Protein AF-0000000065951480 (afdb_homodimer)

Structure (mmCIF, N/CA/C/O backbone):
data_AF-0000000065951480-model_v1
#
loop_
_entity.id
_entity.type
_entity.pdbx_description
1 polymer 'Alpha-amylase/trypsin inhibitor CM1'
#
loop_
_atom_site.group_PDB
_atom_site.id
_atom_site.type_symbol
_atom_site.label_atom_id
_atom_site.label_alt_id
_atom_site.label_comp_id
_atom_site.label_asym_id
_atom_site.label_entity_id
_atom_site.label_seq_id
_atom_site.pdbx_PDB_ins_code
_atom_site.Cartn_x
_atom_site.Cartn_y
_atom_site.Cartn_z
_atom_site.occupancy
_atom_site.B_iso_or_equiv
_atom_site.auth_seq_id
_atom_site.auth_comp_id
_atom_site.auth_asym_id
_atom_site.auth_atom_id
_atom_site.pdbx_PDB_model_num
ATOM 1 N N . MET A 1 1 ? 48.281 -50.156 -64.188 1 32.06 1 MET A N 1
ATOM 2 C CA . MET A 1 1 ? 48.594 -48.938 -63.5 1 32.06 1 MET A CA 1
ATOM 3 C C . MET A 1 1 ? 47.312 -48.281 -62.969 1 32.06 1 MET A C 1
ATOM 5 O O . MET A 1 1 ? 46.531 -47.75 -63.75 1 32.06 1 MET A O 1
ATOM 9 N N . ALA A 1 2 ? 46.719 -49 -61.938 1 42.72 2 ALA A N 1
ATOM 10 C CA . ALA A 1 2 ? 45.438 -48.844 -61.25 1 42.72 2 ALA A CA 1
ATOM 11 C C . ALA A 1 2 ? 45.281 -47.469 -60.594 1 42.72 2 ALA A C 1
ATOM 13 O O . ALA A 1 2 ? 46.094 -47.094 -59.75 1 42.72 2 ALA A O 1
ATOM 14 N N . SER A 1 3 ? 44.938 -46.469 -61.469 1 39.72 3 SER A N 1
ATOM 15 C CA . SER A 1 3 ? 44.719 -45.094 -61 1 39.72 3 SER A CA 1
ATOM 16 C C . SER A 1 3 ? 43.812 -45.062 -59.812 1 39.72 3 SER A C 1
ATOM 18 O O . SER A 1 3 ? 42.656 -45.531 -59.875 1 39.72 3 SER A O 1
ATOM 20 N N . LYS A 1 4 ? 44.438 -45.25 -58.656 1 44 4 LYS A N 1
ATOM 21 C CA . LYS A 1 4 ? 43.875 -45.094 -57.312 1 44 4 LYS A CA 1
ATOM 22 C C . LYS A 1 4 ? 43.188 -43.75 -57.156 1 44 4 LYS A C 1
ATOM 24 O O . LYS A 1 4 ? 43.844 -42.719 -57.188 1 44 4 LYS A O 1
ATOM 29 N N . SER A 1 5 ? 42.031 -43.594 -58 1 42.34 5 SER A N 1
ATOM 30 C CA . SER A 1 5 ? 41.281 -42.344 -57.812 1 42.34 5 SER A CA 1
ATOM 31 C C . SER A 1 5 ? 41.094 -42.031 -56.312 1 42.34 5 SER A C 1
ATOM 33 O O . SER A 1 5 ? 40.656 -42.875 -55.562 1 42.34 5 SER A O 1
ATOM 35 N N . SER A 1 6 ? 42.094 -41.312 -55.812 1 45 6 SER A N 1
ATOM 36 C CA . SER A 1 6 ? 42.062 -40.688 -54.469 1 45 6 SER A CA 1
ATOM 37 C C . SER A 1 6 ? 40.812 -39.875 -54.25 1 45 6 SER A C 1
ATOM 39 O O . SER A 1 6 ? 40.562 -38.906 -54.969 1 45 6 SER A O 1
ATOM 41 N N . ILE A 1 7 ? 39.656 -40.531 -54.094 1 45.34 7 ILE A N 1
ATOM 42 C CA . ILE A 1 7 ? 38.438 -39.875 -53.688 1 45.34 7 ILE A CA 1
ATOM 43 C C . ILE A 1 7 ? 38.719 -38.875 -52.562 1 45.34 7 ILE A C 1
ATOM 45 O O . ILE A 1 7 ? 39.25 -39.281 -51.5 1 45.34 7 ILE A O 1
ATOM 49 N N . SER A 1 8 ? 39.125 -37.656 -52.969 1 46.72 8 SER A N 1
ATOM 50 C CA . SER A 1 8 ? 39.25 -36.531 -52.062 1 46.72 8 SER A CA 1
ATOM 51 C C . SER A 1 8 ? 38.062 -36.438 -51.094 1 46.72 8 SER A C 1
ATOM 53 O O . SER A 1 8 ? 36.906 -36.531 -51.5 1 46.72 8 SER A O 1
ATOM 55 N N . PRO A 1 9 ? 38.344 -36.781 -49.781 1 48.34 9 PRO A N 1
ATOM 56 C CA . PRO A 1 9 ? 37.312 -36.656 -48.75 1 48.34 9 PRO A CA 1
ATOM 57 C C . PRO A 1 9 ? 36.688 -35.25 -48.75 1 48.34 9 PRO A C 1
ATOM 59 O O . PRO A 1 9 ? 37.406 -34.25 -48.688 1 48.34 9 PRO A O 1
ATOM 62 N N . LEU A 1 10 ? 35.719 -35.062 -49.688 1 41.97 10 LEU A N 1
ATOM 63 C CA . LEU A 1 10 ? 34.906 -33.875 -49.531 1 41.97 10 LEU A CA 1
ATOM 64 C C . LEU A 1 10 ? 34.562 -33.656 -48.062 1 41.97 10 LEU A C 1
ATOM 66 O O . LEU A 1 10 ? 34 -34.531 -47.406 1 41.97 10 LEU A O 1
ATOM 70 N N . LEU A 1 11 ? 35.469 -32.875 -47.438 1 40.25 11 LEU A N 1
ATOM 71 C CA . LEU A 1 11 ? 35.219 -32.344 -46.094 1 40.25 11 LEU A CA 1
ATOM 72 C C . LEU A 1 11 ? 33.844 -31.688 -46 1 40.25 11 LEU A C 1
ATOM 74 O O . LEU A 1 11 ? 33.594 -30.688 -46.688 1 40.25 11 LEU A O 1
ATOM 78 N N . LEU A 1 12 ? 32.75 -32.5 -45.938 1 42.09 12 LEU A N 1
ATOM 79 C CA . LEU A 1 12 ? 31.422 -31.953 -45.625 1 42.09 12 LEU A CA 1
ATOM 80 C C . LEU A 1 12 ? 31.484 -31.062 -44.375 1 42.09 12 LEU A C 1
ATOM 82 O O . LEU A 1 12 ? 31.812 -31.547 -43.281 1 42.09 12 LEU A O 1
ATOM 86 N N . ALA A 1 13 ? 31.891 -29.766 -44.594 1 43.12 13 ALA A N 1
ATOM 87 C CA . ALA A 1 13 ? 31.781 -28.766 -43.531 1 43.12 13 ALA A CA 1
ATOM 88 C C . ALA A 1 13 ? 30.359 -28.766 -42.938 1 43.12 13 ALA A C 1
ATOM 90 O O . ALA A 1 13 ? 29.391 -28.562 -43.656 1 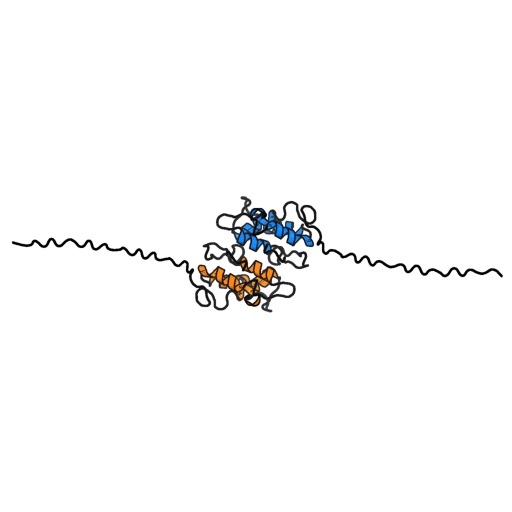43.12 13 ALA A O 1
ATOM 91 N N . THR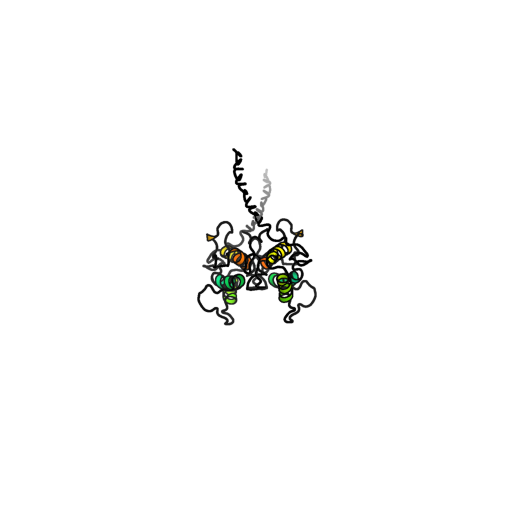 A 1 14 ? 30.078 -29.594 -41.906 1 46.09 14 THR A N 1
ATOM 92 C CA . THR A 1 14 ? 28.828 -29.516 -41.188 1 46.09 14 THR A CA 1
ATOM 93 C C . THR A 1 14 ? 28.609 -28.109 -40.625 1 46.09 14 THR A C 1
ATOM 95 O O . THR A 1 14 ? 29.5 -27.562 -39.938 1 46.09 14 THR A O 1
ATOM 98 N N . VAL A 1 15 ? 28.016 -27.219 -41.438 1 42.66 15 VAL A N 1
ATOM 99 C CA . VAL A 1 15 ? 27.562 -25.938 -40.906 1 42.66 15 VAL A CA 1
ATOM 100 C C . VAL A 1 15 ? 26.703 -26.188 -39.656 1 42.66 15 VAL A C 1
ATOM 102 O O . VAL A 1 15 ? 25.656 -26.828 -39.75 1 42.66 15 VAL A O 1
ATOM 105 N N . LEU A 1 16 ? 27.312 -26.203 -38.469 1 41.34 16 LEU A N 1
ATOM 106 C CA . LEU A 1 16 ? 26.547 -26.172 -37.219 1 41.34 16 LEU A CA 1
ATOM 107 C C . LEU A 1 16 ? 25.656 -24.938 -37.156 1 41.34 16 LEU A C 1
ATOM 109 O O . LEU A 1 16 ? 26.156 -23.812 -37.125 1 41.34 16 LEU A O 1
ATOM 113 N N . VAL A 1 17 ? 24.516 -24.938 -37.844 1 44.91 17 VAL A N 1
ATOM 114 C CA . VAL A 1 17 ? 23.516 -23.906 -37.625 1 44.91 17 VAL A CA 1
ATOM 115 C C . VAL A 1 17 ? 23.219 -23.781 -36.125 1 44.91 17 VAL A C 1
ATOM 117 O O . VAL A 1 17 ? 22.75 -24.734 -35.5 1 44.91 17 VAL A O 1
ATOM 120 N N . SER A 1 18 ? 24.016 -22.953 -35.406 1 39.72 18 SER A N 1
ATOM 121 C CA . SER A 1 18 ? 23.641 -22.562 -34.031 1 39.72 18 SER A CA 1
ATOM 122 C C . SER A 1 18 ? 22.219 -22 -34 1 39.72 18 SER A C 1
ATOM 124 O O . SER A 1 18 ? 21.953 -20.938 -34.531 1 39.72 18 SER A O 1
ATOM 126 N N . VAL A 1 19 ? 21.266 -22.859 -34.094 1 39.97 19 VAL A N 1
ATOM 127 C CA . VAL A 1 19 ? 19.938 -22.375 -33.719 1 39.97 19 VAL A CA 1
ATOM 128 C C . VAL A 1 19 ? 20 -21.609 -32.406 1 39.97 19 VAL A C 1
ATOM 130 O O . VAL A 1 19 ? 20.219 -22.219 -31.344 1 39.97 19 VAL A O 1
ATOM 133 N N . PHE A 1 20 ? 20.609 -20.406 -32.438 1 37.94 20 PHE A N 1
ATOM 134 C CA . PHE A 1 20 ? 20.297 -19.562 -31.297 1 37.94 20 PHE A CA 1
ATOM 135 C C . PHE A 1 20 ? 18.812 -19.609 -30.969 1 37.94 20 PHE A C 1
ATOM 137 O O . PHE A 1 20 ? 17.984 -19.219 -31.781 1 37.94 20 PHE A O 1
ATOM 144 N N . ALA A 1 21 ? 18.375 -20.641 -30.312 1 39 21 ALA A N 1
ATOM 145 C CA . ALA A 1 21 ? 17.094 -20.516 -29.641 1 39 21 ALA A CA 1
ATOM 146 C C . ALA A 1 21 ? 16.922 -19.109 -29.031 1 39 21 ALA A C 1
ATOM 148 O O . ALA A 1 21 ? 17.656 -18.719 -28.141 1 39 21 ALA A O 1
ATOM 149 N N . ALA A 1 22 ? 16.75 -18.094 -29.797 1 37.84 22 ALA A N 1
ATOM 150 C CA . ALA A 1 22 ? 16.141 -16.938 -29.156 1 37.84 22 ALA A CA 1
ATOM 151 C C . ALA A 1 22 ? 15.141 -17.344 -28.094 1 37.84 22 ALA A C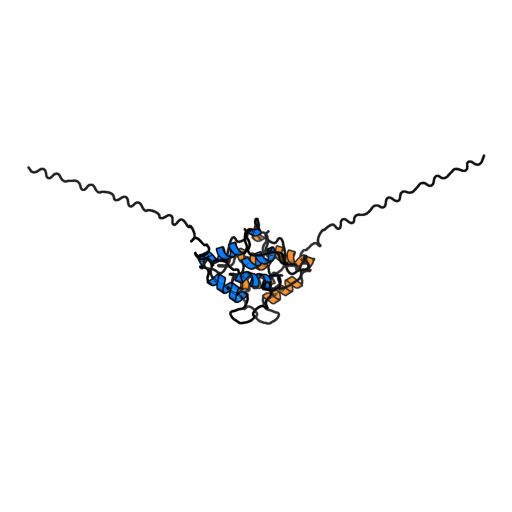 1
ATOM 153 O O . ALA A 1 22 ? 14.117 -17.953 -28.406 1 37.84 22 ALA A O 1
ATOM 154 N N . ALA A 1 23 ? 15.602 -17.922 -27.016 1 41.22 23 ALA A N 1
ATOM 155 C CA . ALA A 1 23 ? 14.711 -17.891 -25.859 1 41.22 23 ALA A CA 1
ATOM 156 C C . ALA A 1 23 ? 13.852 -16.625 -25.875 1 41.22 23 ALA A C 1
ATOM 158 O O . ALA A 1 23 ? 14.359 -15.516 -25.688 1 41.22 23 ALA A O 1
ATOM 159 N N . THR A 1 24 ? 13.07 -16.391 -26.938 1 42.84 24 THR A N 1
ATOM 160 C CA . THR A 1 24 ? 12.016 -15.391 -26.75 1 42.84 24 THR A CA 1
ATOM 161 C C . THR A 1 24 ? 11.594 -15.305 -25.297 1 42.84 24 THR A C 1
ATOM 163 O O . THR A 1 24 ? 11.5 -16.328 -24.609 1 42.84 24 THR A O 1
ATOM 166 N N . ALA A 1 25 ? 12.156 -14.523 -24.516 1 44.09 25 ALA A N 1
ATOM 167 C CA . ALA A 1 25 ? 11.664 -14.062 -23.219 1 44.09 25 ALA A CA 1
ATOM 168 C C . ALA A 1 25 ? 10.141 -14.141 -23.141 1 44.09 25 ALA A C 1
ATOM 170 O O . ALA A 1 25 ? 9.453 -13.141 -23.344 1 44.09 25 ALA A O 1
ATOM 171 N N . THR A 1 26 ? 9.43 -14.812 -24.016 1 45.94 26 THR A N 1
ATOM 172 C CA . THR A 1 26 ? 8 -14.961 -23.75 1 45.94 26 THR A CA 1
ATOM 173 C C . THR A 1 26 ? 7.754 -15.312 -22.281 1 45.94 26 THR A C 1
ATOM 175 O O . THR A 1 26 ? 8.227 -16.344 -21.797 1 45.94 26 THR A O 1
ATOM 178 N N . GLY A 1 27 ? 8.094 -14.602 -21.328 1 50.56 27 GLY A N 1
ATOM 179 C CA . GLY A 1 27 ? 7.812 -14.961 -19.953 1 50.56 27 GLY A CA 1
ATOM 180 C C . GLY A 1 27 ? 6.652 -15.93 -19.812 1 50.56 27 GLY A C 1
ATOM 181 O O . GLY A 1 27 ? 5.844 -16.078 -20.734 1 50.56 27 GLY A O 1
ATOM 182 N N . PRO A 1 28 ? 6.809 -17.125 -19.141 1 63.62 28 PRO A N 1
ATOM 183 C CA . PRO A 1 28 ? 5.75 -18.141 -19.016 1 63.62 28 PRO A CA 1
ATOM 184 C C . PRO A 1 28 ? 4.359 -17.516 -18.875 1 63.62 28 PRO A C 1
ATOM 186 O O . PRO A 1 28 ? 4.223 -16.422 -18.328 1 63.62 28 PRO A O 1
ATOM 189 N N . TYR A 1 29 ? 3.359 -17.859 -19.828 1 85.62 29 TYR A N 1
ATOM 190 C CA . TYR A 1 29 ? 1.967 -17.438 -19.922 1 85.62 29 TYR A CA 1
ATOM 191 C C . TYR A 1 29 ? 1.249 -17.641 -18.594 1 85.62 29 TYR A C 1
ATOM 193 O O . TYR A 1 29 ? 1.468 -18.641 -17.906 1 85.62 29 TYR A O 1
ATOM 201 N N . CYS A 1 30 ? 0.78 -16.578 -18.031 1 92.81 30 CYS A N 1
ATOM 202 C CA . CYS A 1 30 ? -0.017 -16.625 -16.812 1 92.81 30 CYS A CA 1
ATOM 203 C C . CYS A 1 30 ? -1.498 -16.438 -17.125 1 92.81 30 CYS A C 1
ATOM 205 O O . CYS A 1 30 ? -1.916 -15.352 -17.547 1 92.81 30 CYS A O 1
ATOM 207 N N . TYR A 1 31 ? -2.217 -17.484 -17.047 1 87.88 31 TYR A N 1
ATOM 208 C CA . TYR A 1 31 ? -3.67 -17.406 -17.156 1 87.88 31 TYR A CA 1
ATOM 209 C C . TYR A 1 31 ? -4.34 -18.422 -16.234 1 87.88 31 TYR A C 1
ATOM 211 O O . TYR A 1 31 ? -3.662 -19.234 -15.602 1 87.88 31 TYR A O 1
ATOM 219 N N . ALA A 1 32 ? -5.645 -18.234 -16.109 1 83.5 32 ALA A N 1
ATOM 220 C CA . ALA A 1 32 ? -6.371 -19.125 -15.211 1 83.5 32 ALA A CA 1
ATOM 221 C C . ALA A 1 32 ? -6.059 -20.594 -15.516 1 83.5 32 ALA A C 1
ATOM 223 O O . ALA A 1 32 ? -6.168 -21.031 -16.672 1 83.5 32 ALA A O 1
ATOM 224 N N . GLY A 1 33 ? -5.617 -21.312 -14.562 1 83.69 33 GLY A N 1
ATOM 225 C CA . GLY A 1 33 ? -5.273 -22.719 -14.742 1 83.69 33 GLY A CA 1
ATOM 226 C C . GLY A 1 33 ? -3.836 -22.922 -15.188 1 83.69 33 GLY A C 1
ATOM 227 O O . GLY A 1 33 ? -3.357 -24.062 -15.242 1 83.69 33 GLY A O 1
ATOM 228 N N . MET A 1 34 ? -3.219 -21.891 -15.57 1 88.94 34 MET A N 1
ATOM 229 C CA . MET A 1 34 ? -1.798 -21.938 -15.906 1 88.94 34 MET A CA 1
ATOM 230 C C . MET A 1 34 ? -1.011 -20.906 -15.094 1 88.94 34 MET A C 1
ATOM 232 O O . MET A 1 34 ? -0.688 -19.828 -15.602 1 88.94 34 MET A O 1
ATOM 236 N N . GLY A 1 35 ? -0.728 -21.25 -13.945 1 91.88 35 GLY A N 1
ATOM 237 C CA . GLY A 1 35 ? 0.065 -20.422 -13.039 1 91.88 35 GLY A CA 1
ATOM 238 C C . GLY A 1 35 ? -0.777 -19.516 -12.164 1 91.88 35 GLY A C 1
ATOM 239 O O . GLY A 1 35 ? -0.301 -19.016 -11.148 1 91.88 35 GLY A O 1
ATOM 240 N N . LEU A 1 36 ? -2.043 -19.281 -12.625 1 91.38 36 LEU A N 1
ATOM 241 C CA . LEU A 1 36 ? -2.961 -18.438 -11.867 1 91.38 36 LEU A CA 1
ATOM 242 C C . LEU A 1 36 ? -4.172 -19.234 -11.398 1 91.38 36 LEU A C 1
ATOM 244 O O . LEU A 1 36 ? -4.609 -20.172 -12.078 1 91.38 36 LEU A O 1
ATOM 248 N N . PRO A 1 37 ? -4.617 -18.875 -10.258 1 83.5 37 PRO A N 1
ATOM 249 C CA . PRO A 1 37 ? -5.918 -19.438 -9.891 1 83.5 37 PRO A CA 1
ATOM 250 C C . PRO A 1 37 ? -7.047 -18.953 -10.805 1 83.5 37 PRO A C 1
ATOM 252 O O . PRO A 1 37 ? -6.871 -17.984 -11.555 1 83.5 37 PRO A O 1
ATOM 255 N N . ILE A 1 38 ? -8.125 -19.641 -10.859 1 79.25 38 ILE A N 1
ATOM 256 C CA . ILE A 1 38 ? -9.25 -19.359 -11.758 1 79.25 38 ILE A CA 1
ATOM 257 C C . ILE A 1 38 ? -9.781 -17.953 -11.477 1 79.25 38 ILE A C 1
ATOM 259 O O . ILE A 1 38 ? -10.023 -17.172 -12.414 1 79.25 38 ILE A O 1
ATOM 263 N N . ASN A 1 39 ? -10.062 -17.562 -10.195 1 76.69 39 ASN A N 1
ATOM 264 C CA . ASN A 1 39 ? -10.398 -16.203 -9.797 1 76.69 39 ASN A CA 1
ATOM 265 C C . ASN A 1 39 ? -9.281 -15.562 -8.977 1 76.69 39 ASN A C 1
ATOM 267 O O . ASN A 1 39 ? -9.234 -15.719 -7.758 1 76.69 39 ASN A O 1
ATOM 271 N N . PRO A 1 40 ? -8.453 -14.898 -9.844 1 78.69 40 PRO A N 1
ATOM 272 C CA . PRO A 1 40 ? -7.27 -14.484 -9.086 1 78.69 40 PRO A CA 1
ATOM 273 C C . PRO A 1 40 ? -7.598 -13.453 -8 1 78.69 40 PRO A C 1
ATOM 275 O O . PRO A 1 40 ? -8.133 -12.383 -8.305 1 78.69 40 PRO A O 1
ATOM 278 N N . LEU A 1 41 ? -7.297 -13.828 -6.797 1 91.81 41 LEU A N 1
ATOM 279 C CA . LEU A 1 41 ? -7.145 -13.023 -5.594 1 91.81 41 LEU A CA 1
ATOM 280 C C . LEU A 1 41 ? -8.5 -12.531 -5.094 1 91.81 41 LEU A C 1
ATOM 282 O O . LEU A 1 41 ? -8.602 -11.438 -4.535 1 91.81 41 LEU A O 1
ATOM 286 N N . GLU A 1 42 ? -9.547 -13.352 -5.383 1 85.12 42 GLU A N 1
ATOM 287 C CA . GLU A 1 42 ? -10.852 -13 -4.84 1 85.12 42 GLU A CA 1
ATOM 288 C C . GLU A 1 42 ? -10.812 -12.906 -3.316 1 85.12 42 GLU A C 1
ATOM 290 O O . GLU A 1 42 ? -11.461 -12.047 -2.723 1 85.12 42 GLU A O 1
ATOM 295 N N . GLY A 1 43 ? -10.07 -13.82 -2.734 1 89.06 43 GLY A N 1
ATOM 296 C CA . GLY A 1 43 ? -9.922 -13.828 -1.288 1 89.06 43 GLY A CA 1
ATOM 297 C C . GLY A 1 43 ? -9.211 -12.602 -0.752 1 89.06 43 GLY A C 1
ATOM 298 O O . GLY A 1 43 ? -9.352 -12.266 0.426 1 89.06 43 GLY A O 1
ATOM 299 N N . CYS A 1 44 ? -8.539 -11.875 -1.695 1 96.69 44 CYS A N 1
ATOM 300 C CA . CYS A 1 44 ? -7.781 -10.703 -1.266 1 96.69 44 CYS A CA 1
ATOM 301 C C . CYS A 1 44 ? -8.688 -9.477 -1.15 1 96.69 44 CYS A C 1
ATOM 303 O O . CYS A 1 44 ? -8.305 -8.477 -0.544 1 96.69 44 CYS A O 1
ATOM 305 N N . ARG A 1 45 ? -9.867 -9.617 -1.761 1 95.56 45 ARG A N 1
ATOM 306 C CA . ARG A 1 45 ? -10.773 -8.469 -1.773 1 95.56 45 ARG A CA 1
ATOM 307 C C . ARG A 1 45 ? -11.141 -8.039 -0.356 1 95.56 45 ARG A C 1
ATOM 309 O O . ARG A 1 45 ? -11.133 -6.852 -0.038 1 95.56 45 ARG A O 1
ATOM 316 N N . GLU A 1 46 ? -11.422 -9.008 0.477 1 95.12 46 GLU A N 1
ATOM 317 C CA . GLU A 1 46 ? -11.789 -8.719 1.859 1 95.12 46 GLU A CA 1
ATOM 318 C C . GLU A 1 46 ? -10.633 -8.055 2.609 1 95.12 46 GLU A C 1
ATOM 320 O O . GLU A 1 46 ? -10.844 -7.09 3.348 1 95.12 46 GLU A O 1
ATOM 325 N N . TYR A 1 47 ? -9.422 -8.547 2.398 1 97.12 47 TYR A N 1
ATOM 326 C CA . TYR A 1 47 ? -8.242 -8.008 3.059 1 97.12 47 TYR A CA 1
ATOM 327 C C . TYR A 1 47 ? -7.977 -6.57 2.625 1 97.12 47 TYR A C 1
ATOM 329 O O . TYR A 1 47 ? -7.727 -5.699 3.459 1 97.12 47 TYR A O 1
ATOM 337 N N . VAL A 1 48 ? -8.117 -6.297 1.348 1 98.06 48 VAL A N 1
ATOM 338 C CA . VAL A 1 48 ? -7.883 -4.965 0.801 1 98.06 48 VAL A CA 1
ATOM 339 C C . VAL A 1 48 ? -8.914 -3.99 1.366 1 98.06 48 VAL A C 1
ATOM 341 O O . VAL A 1 48 ? -8.562 -2.889 1.797 1 98.06 48 VAL A O 1
ATOM 344 N N . ALA A 1 49 ? -10.172 -4.375 1.406 1 96.88 49 ALA A N 1
ATOM 345 C CA . ALA A 1 49 ? -11.219 -3.512 1.947 1 96.88 49 ALA A CA 1
ATOM 346 C C . ALA A 1 49 ? -10.953 -3.184 3.414 1 96.88 49 ALA A C 1
ATOM 348 O O . ALA A 1 49 ? -11.117 -2.037 3.838 1 96.88 49 ALA A O 1
ATOM 349 N N . GLN A 1 50 ? -10.523 -4.18 4.145 1 96.12 50 GLN A N 1
ATOM 350 C CA . GLN A 1 50 ? -10.234 -3.973 5.562 1 96.12 50 GLN A CA 1
ATOM 351 C C . GLN A 1 50 ? -9.078 -3 5.75 1 96.12 50 GLN A C 1
ATOM 353 O O . GLN A 1 50 ? -9.141 -2.105 6.598 1 96.12 50 GLN A O 1
ATOM 358 N N . GLN A 1 51 ? -8.07 -3.139 4.953 1 97.56 51 GLN A N 1
ATOM 359 C CA . GLN A 1 51 ? -6.84 -2.371 5.117 1 97.56 51 GLN A CA 1
ATOM 360 C C . GLN A 1 51 ? -7.016 -0.941 4.613 1 97.56 51 GLN A C 1
ATOM 362 O O . GLN A 1 51 ? -6.355 -0.022 5.102 1 97.56 51 GLN A O 1
ATOM 367 N N . THR A 1 52 ? -7.965 -0.739 3.672 1 98.12 52 THR A N 1
ATOM 368 C CA . THR A 1 52 ? -8.062 0.574 3.045 1 98.12 52 THR A CA 1
ATOM 369 C C . THR A 1 52 ? -9.328 1.297 3.504 1 98.12 52 THR A C 1
ATOM 371 O O . THR A 1 52 ? -9.328 2.518 3.67 1 98.12 52 THR A O 1
ATOM 374 N N . CYS A 1 53 ? -10.383 0.533 3.721 1 95.81 53 CYS A N 1
ATOM 375 C CA . CYS A 1 53 ? -11.688 1.136 3.969 1 95.81 53 CYS A CA 1
ATOM 376 C C . CYS A 1 53 ? -12.133 0.895 5.406 1 95.81 53 CYS A C 1
ATOM 378 O O . CYS A 1 53 ? -13.086 1.523 5.875 1 95.81 53 CYS A O 1
ATOM 380 N N . GLY A 1 54 ? -11.516 -0.028 6.078 1 94.56 54 GLY A N 1
ATOM 381 C CA . GLY A 1 54 ? -11.852 -0.319 7.465 1 94.56 54 GLY A CA 1
ATOM 382 C C . GLY A 1 54 ? -13.164 -1.063 7.613 1 94.56 54 GLY A C 1
ATOM 383 O O . GLY A 1 54 ? -13.789 -1.02 8.672 1 94.56 54 GLY A O 1
ATOM 384 N N . ILE A 1 55 ? -13.562 -1.774 6.484 1 93.12 55 ILE A N 1
ATOM 385 C CA . ILE A 1 55 ? -14.852 -2.451 6.547 1 93.12 55 ILE A CA 1
ATOM 386 C C . ILE A 1 55 ? -14.695 -3.898 6.086 1 93.12 55 ILE A C 1
ATOM 388 O O . ILE A 1 55 ? -13.68 -4.262 5.488 1 93.12 55 ILE A O 1
ATOM 392 N N . SER A 1 56 ? -15.734 -4.695 6.391 1 92.06 56 SER A N 1
ATOM 393 C CA . SER A 1 56 ? -15.867 -6.043 5.848 1 92.06 56 SER A CA 1
ATOM 394 C C . SER A 1 56 ? -16.875 -6.074 4.699 1 92.06 56 SER A C 1
ATOM 396 O O . SER A 1 56 ? -17.953 -5.492 4.793 1 92.06 56 SER A O 1
ATOM 398 N N . ILE A 1 57 ? -16.469 -6.656 3.604 1 90.06 57 ILE A N 1
ATOM 399 C CA . ILE A 1 57 ? -17.359 -6.648 2.453 1 90.06 57 ILE A C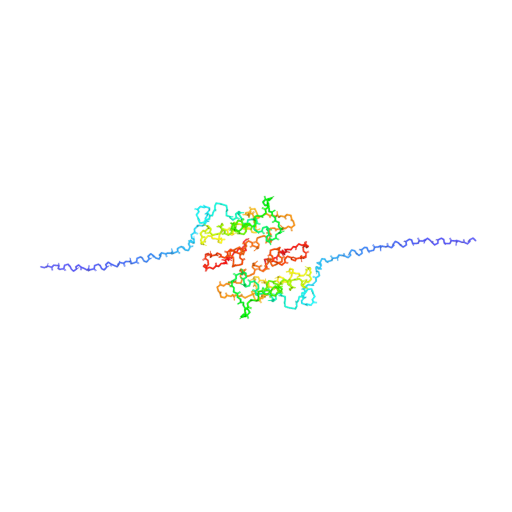A 1
ATOM 400 C C . ILE A 1 57 ? -18.062 -7.996 2.338 1 90.06 57 ILE A C 1
ATOM 402 O O . ILE A 1 57 ? -19.016 -8.148 1.562 1 90.06 57 ILE A O 1
ATOM 406 N N . SER A 1 58 ? -17.672 -9.086 2.914 1 83.44 58 SER A N 1
ATOM 407 C CA . SER A 1 58 ? -18.297 -10.406 2.85 1 83.44 58 SER A CA 1
ATOM 408 C C . SER A 1 58 ? -19.594 -10.438 3.662 1 83.44 58 SER A C 1
ATOM 410 O O . SER A 1 58 ? -20.422 -11.328 3.48 1 83.44 58 SER A O 1
ATOM 412 N N . GLY A 1 59 ? -19.969 -9.367 4.344 1 78.19 59 GLY A N 1
ATOM 413 C CA . GLY A 1 59 ? -21.188 -9.352 5.152 1 78.19 59 GLY A CA 1
ATOM 414 C C . GLY A 1 59 ? -21.062 -10.195 6.406 1 78.19 59 GLY A C 1
ATOM 415 O O . GLY A 1 59 ? -21.953 -10.164 7.266 1 78.19 59 GLY A O 1
ATOM 416 N N . SER A 1 60 ? -20.203 -11.094 6.438 1 71.94 60 SER A N 1
ATOM 417 C CA . SER A 1 60 ? -19.969 -11.914 7.621 1 71.94 60 SER A CA 1
ATOM 418 C C . SER A 1 60 ? -18.844 -11.328 8.484 1 71.94 60 SER A C 1
ATOM 420 O O . SER A 1 60 ? -18.047 -10.516 8.008 1 71.94 60 SER A O 1
ATOM 422 N N . ALA A 1 61 ? -19 -11.852 9.688 1 79.88 61 ALA A N 1
ATOM 423 C CA . ALA A 1 61 ? -17.953 -11.422 10.602 1 79.88 61 ALA A CA 1
ATOM 424 C C . ALA A 1 61 ? -16.578 -11.867 10.094 1 79.88 61 ALA A C 1
ATOM 426 O O . ALA A 1 61 ? -16.438 -12.977 9.562 1 79.88 61 ALA A O 1
ATOM 427 N N . VAL A 1 62 ? -15.648 -10.945 10.18 1 83.94 62 VAL A N 1
ATOM 428 C CA . VAL A 1 62 ? -14.281 -11.219 9.742 1 83.94 62 VAL A CA 1
ATOM 429 C C . VAL A 1 62 ? -13.633 -12.227 10.688 1 83.94 62 VAL A C 1
ATOM 431 O O . VAL A 1 62 ? -13.641 -12.047 11.906 1 83.94 62 VAL A O 1
ATOM 434 N N . SER A 1 63 ? -13.195 -13.312 10.125 1 87 63 SER A N 1
ATOM 435 C CA . SER A 1 63 ? -12.531 -14.328 10.93 1 87 63 SER A CA 1
ATOM 436 C C . SER A 1 63 ? -11.242 -13.789 11.547 1 87 63 SER A C 1
ATOM 438 O O . SER A 1 63 ? -10.453 -13.133 10.867 1 87 63 SER A O 1
ATOM 440 N N . THR A 1 64 ? -11.039 -14.125 12.828 1 89 64 THR A N 1
ATOM 441 C CA . THR A 1 64 ? -9.812 -13.758 13.516 1 89 64 THR A CA 1
ATOM 442 C C . THR A 1 64 ? -8.977 -15 13.82 1 89 64 THR A C 1
ATOM 444 O O . THR A 1 64 ? -7.898 -14.898 14.414 1 89 64 THR A O 1
ATOM 447 N N . GLU A 1 65 ? -9.477 -16.156 13.336 1 92.38 65 GLU A N 1
ATOM 448 C CA . GLU A 1 65 ? -8.773 -17.406 13.57 1 92.38 65 GLU A CA 1
ATOM 449 C C . GLU A 1 65 ? -7.469 -17.469 12.773 1 92.38 65 GLU A C 1
ATOM 451 O O . GLU A 1 65 ? -7.457 -17.203 11.57 1 92.38 65 GLU A O 1
ATOM 456 N N . PRO A 1 66 ? -6.371 -17.844 13.547 1 92.81 66 PRO A N 1
ATOM 457 C CA . PRO A 1 66 ? -5.121 -18 12.805 1 92.81 66 PRO A CA 1
ATOM 458 C C . PRO A 1 66 ? -5.266 -18.953 11.617 1 92.81 66 PRO A C 1
ATOM 460 O O . PRO A 1 66 ? -5.887 -20.016 11.742 1 92.81 66 PRO A O 1
ATOM 463 N N . GLY A 1 67 ? -4.797 -18.469 10.508 1 94.06 67 GLY A N 1
ATOM 464 C CA . GLY A 1 67 ? -4.855 -19.297 9.312 1 94.06 67 GLY A CA 1
ATOM 465 C C . GLY A 1 67 ? -6.102 -19.062 8.484 1 94.06 67 GLY A C 1
ATOM 466 O O . GLY A 1 67 ? -6.227 -19.578 7.379 1 94.06 67 GLY A O 1
ATOM 467 N N . ASN A 1 68 ? -6.973 -18.297 9.023 1 94.06 68 ASN A N 1
ATOM 468 C CA . ASN A 1 68 ? -8.219 -18.094 8.297 1 94.06 68 ASN A CA 1
ATOM 469 C C . ASN A 1 68 ? -8.633 -16.625 8.281 1 94.06 68 ASN A C 1
ATOM 471 O O . ASN A 1 68 ? -9.789 -16.297 8.008 1 94.06 68 ASN A O 1
ATOM 475 N N . THR A 1 69 ? -7.754 -15.711 8.695 1 95.44 69 THR A N 1
ATOM 476 C CA . THR A 1 69 ? -8.039 -14.289 8.586 1 95.44 69 THR A CA 1
ATOM 477 C C . THR A 1 69 ? -8.109 -13.867 7.121 1 95.44 69 THR A C 1
ATOM 479 O O . THR A 1 69 ? -7.668 -14.602 6.234 1 95.44 69 THR A O 1
ATOM 482 N N . PRO A 1 70 ? -8.664 -12.703 6.859 1 96 70 PRO A N 1
ATOM 483 C CA . PRO A 1 70 ? -8.664 -12.219 5.477 1 96 70 PRO A CA 1
ATOM 484 C C . PRO A 1 70 ? -7.258 -12.156 4.883 1 96 70 PRO A C 1
ATOM 486 O O . PRO A 1 70 ? -7.059 -12.531 3.723 1 96 70 PRO A O 1
ATOM 489 N N . ARG A 1 71 ? -6.277 -11.734 5.645 1 97.31 71 ARG A N 1
ATOM 490 C CA . ARG A 1 71 ? -4.895 -11.727 5.188 1 97.31 71 ARG A CA 1
ATOM 491 C C . ARG A 1 71 ? -4.422 -13.125 4.824 1 97.31 71 ARG A C 1
ATOM 493 O O . ARG A 1 71 ? -3.812 -13.328 3.773 1 97.31 71 ARG A O 1
ATOM 500 N N . ASP A 1 72 ? -4.777 -14.078 5.754 1 97.19 72 ASP A N 1
ATOM 501 C CA . ASP A 1 72 ? -4.336 -15.453 5.535 1 97.19 72 ASP A CA 1
ATOM 502 C C . ASP A 1 72 ? -4.891 -16 4.23 1 97.19 72 ASP A C 1
ATOM 504 O O . ASP A 1 72 ? -4.172 -16.656 3.465 1 97.19 72 ASP A O 1
ATOM 508 N N . ARG A 1 73 ? -6.105 -15.797 4.012 1 94.88 73 ARG A N 1
ATOM 509 C CA . ARG A 1 73 ? -6.746 -16.281 2.791 1 94.88 73 ARG A CA 1
ATOM 510 C C . ARG A 1 73 ? -6.133 -15.625 1.558 1 94.88 73 ARG A C 1
ATOM 512 O O . ARG A 1 73 ? -5.844 -16.297 0.569 1 94.88 73 ARG A O 1
ATOM 519 N N . CYS A 1 74 ? -5.934 -14.336 1.619 1 97.19 74 CYS A N 1
ATOM 520 C CA . CYS A 1 74 ? -5.301 -13.609 0.525 1 97.19 74 CYS A CA 1
ATOM 521 C C . CYS A 1 74 ? -3.91 -14.156 0.233 1 97.19 74 CYS A C 1
ATOM 523 O O . CYS A 1 74 ? -3.584 -14.453 -0.919 1 97.19 74 CYS A O 1
ATOM 525 N N . CYS A 1 75 ? -3.111 -14.375 1.264 1 98 75 CYS A N 1
ATOM 526 C CA . CYS A 1 75 ? -1.729 -14.797 1.078 1 98 75 CYS A CA 1
ATOM 527 C C . CYS A 1 75 ? -1.662 -16.234 0.576 1 98 75 CYS A C 1
ATOM 529 O O . CYS A 1 75 ? -0.768 -16.594 -0.196 1 98 75 CYS A O 1
ATOM 531 N N . LYS A 1 76 ? -2.594 -17.031 0.992 1 96.19 76 LYS A N 1
ATOM 532 C CA . LYS A 1 76 ? -2.674 -18.391 0.45 1 96.19 76 LYS A CA 1
ATOM 533 C C . LYS A 1 76 ? -2.898 -18.359 -1.059 1 96.19 76 LYS A C 1
ATOM 535 O O . LYS A 1 76 ? -2.271 -19.125 -1.798 1 96.19 76 LYS A O 1
ATOM 540 N N . GLU A 1 77 ? -3.783 -17.5 -1.513 1 95.5 77 GLU A N 1
ATOM 541 C CA . GLU A 1 77 ? -4.07 -17.391 -2.939 1 95.5 77 GLU A CA 1
ATOM 542 C C . GLU A 1 77 ? -2.84 -16.938 -3.717 1 95.5 77 GLU A C 1
ATOM 544 O O . GLU A 1 77 ? -2.547 -17.469 -4.793 1 95.5 77 GLU A O 1
ATOM 549 N N . LEU A 1 78 ? -2.1 -15.969 -3.176 1 97.31 78 LEU A N 1
ATOM 550 C CA . LEU A 1 78 ? -0.877 -15.508 -3.818 1 97.31 78 LEU A CA 1
ATOM 551 C C . LEU A 1 78 ? 0.189 -16.594 -3.82 1 97.31 78 LEU A C 1
ATOM 553 O O . LEU A 1 78 ? 0.902 -16.766 -4.809 1 97.31 78 LEU A O 1
ATOM 557 N N . TYR A 1 79 ? 0.225 -17.312 -2.748 1 96.56 79 TYR A N 1
ATOM 558 C CA . TYR A 1 79 ? 1.193 -18.391 -2.635 1 96.56 79 TYR A CA 1
ATOM 559 C C . TYR A 1 79 ? 0.884 -19.5 -3.631 1 96.56 79 TYR A C 1
ATOM 561 O O . TYR A 1 79 ? 1.797 -20.125 -4.184 1 96.56 79 TYR A O 1
ATOM 569 N N . ASP A 1 80 ? -0.374 -19.734 -3.863 1 94.69 80 ASP A N 1
ATOM 570 C CA . ASP A 1 80 ? -0.798 -20.812 -4.754 1 94.69 80 ASP A CA 1
ATOM 571 C C . ASP A 1 80 ? -0.516 -20.469 -6.211 1 94.69 80 ASP A C 1
ATOM 573 O O . ASP A 1 80 ? -0.466 -21.359 -7.07 1 94.69 80 ASP A O 1
ATOM 577 N N . ALA A 1 81 ? -0.434 -19.234 -6.52 1 95.75 81 ALA A N 1
ATOM 578 C CA . ALA A 1 81 ? -0.002 -18.828 -7.855 1 95.75 81 ALA A CA 1
ATOM 579 C C . ALA A 1 81 ? 1.471 -19.172 -8.078 1 95.75 81 ALA A C 1
ATOM 581 O O . ALA A 1 81 ? 2.275 -19.094 -7.148 1 95.75 81 ALA A O 1
ATOM 582 N N . SER A 1 82 ? 1.818 -19.547 -9.258 1 95.81 82 SER A N 1
ATOM 583 C CA . SER A 1 82 ? 3.234 -19.719 -9.555 1 95.81 82 SER A CA 1
ATOM 584 C C . SER A 1 82 ? 4.027 -18.453 -9.281 1 95.81 82 SER A C 1
ATOM 586 O O . SER A 1 82 ? 3.533 -17.344 -9.516 1 95.81 82 SER A O 1
ATOM 588 N N . GLN A 1 83 ? 5.227 -18.594 -8.82 1 96.75 83 GLN A N 1
ATOM 589 C CA . GLN A 1 83 ? 6.066 -17.469 -8.445 1 96.75 83 GLN A CA 1
ATOM 590 C C . GLN A 1 83 ? 6.141 -16.438 -9.57 1 96.75 83 GLN A C 1
ATOM 592 O O . GLN A 1 83 ? 6.031 -15.234 -9.32 1 96.75 83 GLN A O 1
ATOM 597 N N . HIS A 1 84 ? 6.301 -17 -10.797 1 96 84 HIS A N 1
ATOM 598 C CA . HIS A 1 84 ? 6.516 -16.078 -11.906 1 96 84 HIS A CA 1
ATOM 599 C C . HIS A 1 84 ? 5.211 -15.422 -12.336 1 96 84 HIS A C 1
ATOM 601 O O . HIS A 1 84 ? 5.219 -14.477 -13.125 1 96 84 HIS A O 1
ATOM 607 N N . CYS A 1 85 ? 4.035 -15.867 -11.797 1 97.25 85 CYS A N 1
ATOM 608 C CA . CYS A 1 85 ? 2.744 -15.336 -12.227 1 97.25 85 CYS A CA 1
ATOM 609 C C . CYS A 1 85 ? 2.115 -14.484 -11.133 1 97.25 85 CYS A C 1
ATOM 611 O O . CYS A 1 85 ? 1.053 -13.898 -11.328 1 97.25 85 CYS A O 1
ATOM 613 N N . ARG A 1 86 ? 2.68 -14.297 -10.023 1 96.94 86 ARG A N 1
ATOM 614 C CA . ARG A 1 86 ? 2.086 -13.609 -8.883 1 96.94 86 ARG A CA 1
ATOM 615 C C . ARG A 1 86 ? 1.828 -12.141 -9.203 1 96.94 86 ARG A C 1
ATOM 617 O O . ARG A 1 86 ? 0.781 -11.594 -8.844 1 96.94 86 ARG A O 1
ATOM 624 N N . CYS A 1 87 ? 2.793 -11.492 -9.953 1 97.19 87 CYS A N 1
ATOM 625 C CA . CYS A 1 87 ? 2.584 -10.094 -10.305 1 97.19 87 CYS A CA 1
ATOM 626 C C . CYS A 1 87 ? 1.479 -9.953 -11.344 1 97.19 87 CYS A C 1
ATOM 628 O O . CYS A 1 87 ? 0.747 -8.961 -11.344 1 97.19 87 CYS A O 1
AT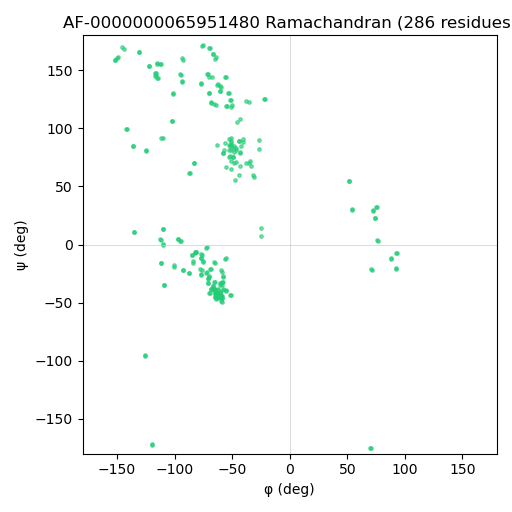OM 630 N N . GLU A 1 88 ? 1.362 -11.016 -12.156 1 95.56 88 GLU A N 1
ATOM 631 C CA . GLU A 1 88 ? 0.245 -11.023 -13.094 1 95.56 88 GLU A CA 1
ATOM 632 C C . GLU A 1 88 ? -1.089 -11.164 -12.367 1 95.56 88 GLU A C 1
ATOM 634 O O . GLU A 1 88 ? -2.078 -10.539 -12.758 1 95.56 88 GLU A O 1
ATOM 639 N N . ALA A 1 89 ? -1.083 -11.961 -11.352 1 96.19 89 ALA A N 1
ATOM 640 C CA . ALA A 1 89 ? -2.293 -12.086 -10.547 1 96.19 89 ALA A CA 1
ATOM 641 C C . ALA A 1 89 ? -2.709 -10.742 -9.961 1 96.19 89 ALA A C 1
ATOM 643 O O . ALA A 1 89 ? -3.885 -10.375 -10.016 1 96.19 89 ALA A O 1
ATOM 644 N N . VAL A 1 90 ? -1.737 -10 -9.445 1 96.88 90 VAL A N 1
ATOM 645 C CA . VAL A 1 90 ? -2.014 -8.688 -8.867 1 96.88 90 VAL A CA 1
ATOM 646 C C . VAL A 1 90 ? -2.49 -7.734 -9.969 1 96.88 90 VAL A C 1
ATOM 648 O O . VAL A 1 90 ? -3.436 -6.969 -9.766 1 96.88 90 VAL A O 1
ATOM 651 N N . ARG A 1 91 ? -1.925 -7.812 -11.109 1 95.06 91 ARG A N 1
ATOM 652 C CA . ARG A 1 91 ? -2.309 -6.961 -12.227 1 95.06 91 ARG A CA 1
ATOM 653 C C . ARG A 1 91 ? -3.766 -7.195 -12.617 1 95.06 91 ARG A C 1
ATOM 655 O O . ARG A 1 91 ? -4.516 -6.238 -12.828 1 95.06 91 ARG A O 1
ATOM 662 N N . TYR A 1 92 ? -4.117 -8.445 -12.672 1 92.94 92 TYR A N 1
ATOM 663 C CA . TYR A 1 92 ? -5.5 -8.766 -13 1 92.94 92 TYR A CA 1
ATOM 664 C C . TYR A 1 92 ? -6.449 -8.273 -11.914 1 92.94 92 TYR A C 1
ATOM 666 O O . TYR A 1 92 ? -7.531 -7.77 -12.203 1 92.94 92 TYR A O 1
ATOM 674 N N . PHE A 1 93 ? -6.016 -8.414 -10.742 1 95.12 93 PHE A N 1
ATOM 675 C CA . PHE A 1 93 ? -6.812 -8.047 -9.578 1 95.12 93 PHE A CA 1
ATOM 676 C C . PHE A 1 93 ? -7.113 -6.551 -9.57 1 95.12 93 PHE A C 1
ATOM 678 O O . PHE A 1 93 ? -8.258 -6.141 -9.336 1 95.12 93 PHE A O 1
ATOM 685 N N . ILE A 1 94 ? -6.059 -5.707 -9.914 1 95.56 94 ILE A N 1
ATOM 686 C CA . ILE A 1 94 ? -6.23 -4.262 -9.82 1 95.56 94 ILE A CA 1
ATOM 687 C C . ILE A 1 94 ? -6.816 -3.729 -11.125 1 95.56 94 ILE A C 1
ATOM 689 O O . ILE A 1 94 ? -7.441 -2.664 -11.148 1 95.56 94 ILE A O 1
ATOM 693 N N . GLY A 1 95 ? -6.637 -4.402 -12.219 1 92.5 95 GLY A N 1
ATOM 694 C CA . GLY A 1 95 ? -7.152 -3.955 -13.508 1 92.5 95 GLY A CA 1
ATOM 695 C C . GLY A 1 95 ? -6.434 -2.732 -14.047 1 92.5 95 GLY A C 1
ATOM 696 O O . GLY A 1 95 ? -5.465 -2.262 -13.445 1 92.5 95 GLY A O 1
ATOM 697 N N . ARG A 1 96 ? -6.965 -2.23 -15.195 1 91.62 96 ARG A N 1
ATOM 698 C CA . ARG A 1 96 ? -6.398 -1.046 -15.828 1 91.62 96 ARG A CA 1
ATOM 699 C C . ARG A 1 96 ? -7.113 0.219 -15.367 1 91.62 96 ARG A C 1
ATOM 701 O O . ARG A 1 96 ? -8.336 0.226 -15.219 1 91.62 96 ARG A O 1
ATOM 708 N N . ARG A 1 97 ? -6.328 1.248 -15.172 1 89.88 97 ARG A N 1
ATOM 709 C CA . ARG A 1 97 ? -6.93 2.52 -14.781 1 89.88 97 ARG A CA 1
ATOM 710 C C . ARG A 1 97 ? -7.906 3.01 -15.844 1 89.88 97 ARG A C 1
ATOM 712 O O . ARG A 1 97 ? -8.938 3.604 -15.516 1 89.88 97 ARG A O 1
ATOM 719 N N . SER A 1 98 ? -7.574 2.738 -17.109 1 90.94 98 SER A N 1
ATOM 720 C CA . SER A 1 98 ? -8.367 3.211 -18.234 1 90.94 98 SER A CA 1
ATOM 721 C C . SER A 1 98 ? -9.648 2.398 -18.391 1 90.94 98 SER A C 1
ATOM 723 O O . SER A 1 98 ? -10.555 2.797 -19.125 1 90.94 98 SER A O 1
ATOM 725 N N . ASP A 1 99 ? -9.734 1.231 -17.719 1 91.69 99 ASP A N 1
ATOM 726 C CA . ASP A 1 99 ? -10.906 0.364 -17.766 1 91.69 99 ASP A CA 1
ATOM 727 C C . ASP A 1 99 ? -11.273 -0.142 -16.375 1 91.69 99 ASP A C 1
ATOM 729 O O . ASP A 1 99 ? -10.969 -1.281 -16.016 1 91.69 99 ASP A O 1
ATOM 733 N N . PRO A 1 100 ? -11.984 0.603 -15.688 1 84.94 100 PRO A N 1
ATOM 734 C CA . PRO A 1 100 ? -12.336 0.252 -14.312 1 84.94 100 PRO A CA 1
ATOM 735 C C . PRO A 1 100 ? -13.078 -1.077 -14.211 1 84.94 100 PRO A C 1
ATOM 737 O O . PRO A 1 100 ? -13.023 -1.745 -13.18 1 84.94 100 PRO A O 1
ATOM 740 N N . ASN A 1 101 ? -13.68 -1.442 -15.281 1 88.88 101 ASN A N 1
ATOM 741 C CA . ASN A 1 101 ? -14.469 -2.67 -15.258 1 88.88 101 ASN A CA 1
ATOM 742 C C . ASN A 1 101 ? -13.578 -3.908 -15.32 1 88.88 101 ASN A C 1
ATOM 744 O O . ASN A 1 101 ? -14.039 -5.023 -15.062 1 88.88 101 ASN A O 1
ATOM 748 N N . SER A 1 102 ? -12.367 -3.738 -15.609 1 88.25 102 SER A N 1
ATOM 749 C CA . SER A 1 102 ? -11.445 -4.867 -15.688 1 88.25 102 SER A CA 1
ATOM 750 C C . SER A 1 102 ? -10.93 -5.258 -14.312 1 88.25 102 SER A C 1
ATOM 752 O O . SER A 1 102 ? -10.258 -6.281 -14.156 1 88.25 102 SER A O 1
ATOM 754 N N . SER A 1 103 ? -11.234 -4.516 -13.273 1 89.94 103 SER A N 1
ATOM 755 C CA . SER A 1 103 ? -10.75 -4.738 -11.914 1 89.94 103 SER A CA 1
ATOM 756 C C . SER A 1 103 ? -11.758 -5.543 -11.094 1 89.94 103 SER A C 1
ATOM 758 O O . SER A 1 103 ? -12.969 -5.398 -11.273 1 89.94 103 SER A O 1
ATOM 760 N N . VAL A 1 104 ? -11.266 -6.305 -10.258 1 90.44 104 VAL A N 1
ATOM 761 C CA . VAL A 1 104 ? -12.094 -7.012 -9.289 1 90.44 104 VAL A CA 1
ATOM 762 C C . VAL A 1 104 ? -12.5 -6.059 -8.164 1 90.44 104 VAL A C 1
ATOM 764 O O . VAL A 1 104 ? -13.5 -6.289 -7.473 1 90.44 104 VAL A O 1
ATOM 767 N N . LEU A 1 105 ? -11.766 -4.98 -7.988 1 93.81 105 LEU A N 1
ATOM 768 C CA . LEU A 1 105 ? -12.031 -3.982 -6.961 1 93.81 105 LEU A CA 1
ATOM 769 C C . LEU A 1 105 ? -13.195 -3.082 -7.371 1 93.81 105 LEU A C 1
ATOM 771 O O . LEU A 1 105 ? -13.328 -2.732 -8.547 1 93.81 105 LEU A O 1
ATOM 775 N N . LYS A 1 106 ? -14.023 -2.787 -6.441 1 91.44 106 LYS A N 1
ATOM 776 C CA . LYS A 1 106 ? -15.18 -1.922 -6.672 1 91.44 106 LYS A CA 1
ATOM 777 C C . LYS A 1 106 ? -15.148 -0.709 -5.746 1 91.44 106 LYS A C 1
ATOM 779 O O . LYS A 1 106 ? -14.523 -0.746 -4.688 1 91.44 106 LYS A O 1
ATOM 784 N N . ASP A 1 107 ? -15.805 0.345 -6.273 1 93.88 107 ASP A N 1
ATOM 785 C CA . ASP A 1 107 ? -16.031 1.467 -5.367 1 93.88 107 ASP A CA 1
ATOM 786 C C . ASP A 1 107 ? -16.875 1.043 -4.168 1 93.88 107 ASP A C 1
ATOM 788 O O . ASP A 1 107 ? -17.859 0.315 -4.32 1 93.88 107 ASP A O 1
ATOM 792 N N . LEU A 1 108 ? -16.375 1.438 -3.027 1 93.69 108 LEU A N 1
ATOM 793 C CA . LEU A 1 108 ? -17.141 1.214 -1.805 1 93.69 108 LEU A CA 1
ATOM 794 C C . LEU A 1 108 ? -17.625 2.535 -1.218 1 93.69 108 LEU A C 1
ATOM 796 O O . LEU A 1 108 ? -17.078 3.596 -1.533 1 93.69 108 LEU A O 1
ATOM 800 N N . PRO A 1 109 ? -18.688 2.459 -0.454 1 90.5 109 PRO A N 1
ATOM 801 C CA . PRO A 1 109 ? -19.156 3.709 0.146 1 90.5 109 PRO A CA 1
ATOM 802 C C . PRO A 1 109 ? -18.078 4.43 0.946 1 90.5 109 PRO A C 1
ATOM 804 O O . PRO A 1 109 ? -17.516 3.859 1.89 1 90.5 109 PRO A O 1
ATOM 807 N N . GLY A 1 110 ? -17.75 5.656 0.529 1 90.88 110 GLY A N 1
ATOM 808 C CA . GLY A 1 110 ? -16.766 6.469 1.23 1 90.88 110 GLY A CA 1
ATOM 809 C C . GLY A 1 110 ? -15.336 6.027 0.975 1 90.88 110 GLY A C 1
ATOM 810 O O . GLY A 1 110 ? -14.406 6.555 1.582 1 90.88 110 GLY A O 1
ATOM 811 N N . CYS A 1 111 ? -15.219 5.086 0.144 1 94.81 111 CYS A N 1
ATOM 812 C CA . CYS A 1 111 ? -13.891 4.551 -0.132 1 94.81 111 CYS A CA 1
ATOM 813 C C . CYS A 1 111 ? -13.742 4.191 -1.605 1 94.81 111 CYS A C 1
ATOM 815 O O . CYS A 1 111 ? -14.125 3.096 -2.021 1 94.81 111 CYS A O 1
ATOM 817 N N . PRO A 1 112 ? -13.102 5.113 -2.33 1 95.19 112 PRO A N 1
ATOM 818 C CA . PRO A 1 112 ? -12.969 4.875 -3.77 1 95.19 112 PRO A CA 1
ATOM 819 C C . PRO A 1 112 ? -12.008 3.73 -4.09 1 95.19 112 PRO A C 1
ATOM 821 O O . PRO A 1 112 ? -11.289 3.258 -3.205 1 95.19 112 PRO A O 1
ATOM 824 N N . ARG A 1 113 ? -11.977 3.309 -5.273 1 95.25 113 ARG A N 1
ATOM 825 C CA . ARG A 1 113 ? -11.195 2.17 -5.738 1 95.25 113 ARG A CA 1
ATOM 826 C C . ARG A 1 113 ? -9.703 2.49 -5.727 1 95.25 113 ARG A C 1
ATOM 828 O O . ARG A 1 113 ? -8.875 1.603 -5.516 1 95.25 113 ARG A O 1
ATOM 835 N N . GLU A 1 114 ? -9.297 3.771 -5.867 1 95.5 114 GLU A N 1
ATOM 836 C CA . GLU A 1 114 ? -7.895 4.125 -6.066 1 95.5 114 GLU A CA 1
ATOM 837 C C . GLU A 1 114 ? -7.047 3.732 -4.859 1 95.5 114 GLU A C 1
ATOM 839 O O . GLU A 1 114 ? -6.023 3.062 -5.008 1 95.5 114 GLU A O 1
ATOM 844 N N . PRO A 1 115 ? -7.508 4.043 -3.666 1 97.25 115 PRO A N 1
ATOM 845 C CA . PRO A 1 115 ? -6.703 3.592 -2.527 1 97.25 115 PRO A CA 1
ATOM 846 C C . PRO A 1 115 ? -6.66 2.07 -2.4 1 97.25 115 PRO A C 1
ATOM 848 O O . PRO A 1 115 ? -5.66 1.513 -1.946 1 97.25 115 PRO A O 1
ATOM 851 N N . GLN A 1 116 ? -7.723 1.396 -2.791 1 97.5 116 GLN A N 1
ATOM 852 C CA . GLN A 1 116 ? -7.734 -0.063 -2.795 1 97.5 116 GLN A CA 1
ATOM 853 C C . GLN A 1 116 ? -6.707 -0.62 -3.775 1 97.5 116 GLN A C 1
ATOM 855 O O . GLN A 1 116 ? -5.973 -1.556 -3.447 1 97.5 116 GLN A O 1
ATOM 860 N N . ARG A 1 117 ? -6.68 0.015 -4.938 1 97.12 117 ARG A N 1
ATOM 861 C CA . ARG A 1 117 ? -5.719 -0.364 -5.965 1 97.12 117 ARG A CA 1
ATOM 862 C C . ARG A 1 117 ? -4.289 -0.165 -5.477 1 97.12 117 ARG A C 1
ATOM 864 O O . ARG A 1 117 ? -3.436 -1.034 -5.668 1 97.12 117 ARG A O 1
ATOM 871 N N . ASP A 1 118 ? -4.012 0.94 -4.844 1 97.56 118 ASP A N 1
ATOM 872 C CA . ASP A 1 118 ? -2.678 1.24 -4.336 1 97.56 118 ASP A CA 1
ATOM 873 C C . ASP A 1 118 ? -2.25 0.221 -3.281 1 97.56 118 ASP A C 1
ATOM 875 O O . ASP A 1 118 ? -1.1 -0.223 -3.27 1 97.56 118 ASP A O 1
ATOM 879 N N . PHE A 1 119 ? -3.156 -0.161 -2.5 1 98.62 119 PHE A N 1
ATOM 880 C CA . PHE A 1 119 ? -2.82 -1.149 -1.482 1 98.62 119 PHE A CA 1
ATOM 881 C C . PHE A 1 119 ? -2.557 -2.51 -2.115 1 98.62 119 PHE A C 1
ATOM 883 O O . PHE A 1 119 ? -1.634 -3.221 -1.71 1 98.62 119 PHE A O 1
ATOM 890 N N . ALA A 1 120 ? -3.373 -2.85 -3.07 1 98.38 120 ALA A N 1
ATOM 891 C CA . ALA A 1 120 ? -3.242 -4.156 -3.705 1 98.38 120 ALA A CA 1
ATOM 892 C C . ALA A 1 120 ? -1.85 -4.34 -4.305 1 98.38 120 ALA A C 1
ATOM 894 O O . ALA A 1 120 ? -1.323 -5.457 -4.336 1 98.38 120 ALA A O 1
ATOM 895 N N . LYS A 1 121 ? -1.204 -3.27 -4.672 1 98.19 121 LYS A N 1
ATOM 896 C CA . LYS A 1 121 ? 0.108 -3.33 -5.309 1 98.19 121 LYS A CA 1
ATOM 897 C C . LYS A 1 121 ? 1.175 -3.807 -4.328 1 98.19 121 LYS A C 1
ATOM 899 O O . LYS A 1 121 ? 2.254 -4.238 -4.738 1 98.19 121 LYS A O 1
ATOM 904 N N . VAL A 1 122 ? 0.901 -3.682 -3.07 1 98.56 122 VAL A N 1
ATOM 905 C CA . VAL A 1 122 ? 1.962 -3.965 -2.109 1 98.56 122 VAL A CA 1
ATOM 906 C C . VAL A 1 122 ? 1.649 -5.258 -1.361 1 98.56 122 VAL A C 1
ATOM 908 O O . VAL A 1 122 ? 2.311 -5.586 -0.372 1 98.56 122 VAL A O 1
ATOM 911 N N . LEU A 1 123 ? 0.677 -6.059 -1.844 1 98.69 123 LEU A N 1
ATOM 912 C CA . LEU A 1 123 ? 0.239 -7.285 -1.184 1 98.69 123 LEU A CA 1
ATOM 913 C C . LEU A 1 123 ? 1.392 -8.273 -1.058 1 98.69 123 LEU A C 1
ATOM 915 O O . LEU A 1 123 ? 1.481 -9.008 -0.068 1 98.69 123 LEU A O 1
ATOM 919 N N . VAL A 1 124 ? 2.318 -8.297 -2.016 1 98.69 124 VAL A N 1
ATOM 920 C CA . VAL A 1 124 ? 3.346 -9.336 -2.062 1 98.69 124 VAL A CA 1
ATOM 921 C C . VAL A 1 124 ? 4.52 -8.938 -1.171 1 98.69 124 VAL A C 1
ATOM 923 O O . VAL A 1 124 ? 5.422 -9.742 -0.924 1 98.69 124 VAL A O 1
ATOM 926 N N . THR A 1 125 ? 4.535 -7.695 -0.662 1 98.44 125 THR A N 1
ATOM 927 C CA . THR A 1 125 ? 5.715 -7.156 0.008 1 98.44 125 THR A CA 1
ATOM 928 C C . THR A 1 125 ? 5.863 -7.75 1.405 1 98.44 125 THR A C 1
ATOM 930 O O . THR A 1 125 ? 4.961 -8.438 1.894 1 98.44 125 THR A O 1
ATOM 933 N N . SER A 1 126 ? 6.996 -7.461 2.037 1 97.38 126 SER A N 1
ATOM 934 C CA . SER A 1 126 ? 7.426 -8.055 3.301 1 97.38 126 SER A CA 1
ATOM 935 C C . SER A 1 126 ? 6.406 -7.793 4.406 1 97.38 126 SER A C 1
ATOM 937 O O . SER A 1 126 ? 6.18 -8.648 5.262 1 97.38 126 SER A O 1
ATOM 939 N N . GLY A 1 127 ? 5.742 -6.688 4.355 1 97.12 127 GLY A N 1
ATOM 940 C CA . GLY A 1 127 ? 4.82 -6.312 5.414 1 97.12 127 GLY A CA 1
ATOM 941 C C . GLY A 1 127 ? 3.463 -6.977 5.289 1 97.12 127 GLY A C 1
ATOM 942 O O . GLY A 1 127 ? 2.623 -6.859 6.188 1 97.12 127 GLY A O 1
ATOM 943 N N . HIS A 1 128 ? 3.283 -7.691 4.172 1 98.19 128 HIS A N 1
ATOM 944 C CA . HIS A 1 128 ? 2.012 -8.367 3.938 1 98.19 128 HIS A CA 1
ATOM 945 C C . HIS A 1 128 ? 2.221 -9.852 3.658 1 98.19 128 HIS A C 1
ATOM 947 O O . HIS A 1 128 ? 2.555 -10.617 4.566 1 98.19 128 HIS A O 1
ATOM 953 N N . CYS A 1 129 ? 2.277 -10.25 2.402 1 98.56 129 CYS A N 1
ATOM 954 C CA . CYS A 1 129 ? 2.322 -11.688 2.148 1 98.56 129 CYS A CA 1
ATOM 955 C C . CYS A 1 129 ? 3.762 -12.172 2.029 1 98.56 129 CYS A C 1
ATOM 957 O O . CYS A 1 129 ? 4.027 -13.367 2.168 1 98.56 129 CYS A O 1
ATOM 959 N N . ASN A 1 130 ? 4.625 -11.312 1.735 1 98.38 130 ASN A N 1
ATOM 960 C CA . ASN A 1 130 ? 6.047 -11.625 1.681 1 98.38 130 ASN A CA 1
ATOM 961 C C . ASN A 1 130 ? 6.32 -12.844 0.803 1 98.38 130 ASN A C 1
ATOM 963 O O . ASN A 1 130 ? 6.973 -13.797 1.239 1 98.38 130 ASN A O 1
ATOM 967 N N . VAL A 1 131 ? 5.852 -12.797 -0.413 1 98.38 131 VAL A N 1
ATOM 968 C CA . VAL A 1 131 ? 6.062 -13.891 -1.356 1 98.38 131 VAL A CA 1
ATOM 969 C C . VAL A 1 131 ? 6.941 -13.414 -2.51 1 98.38 131 VAL A C 1
ATOM 971 O O . VAL A 1 131 ? 6.82 -12.281 -2.969 1 98.38 131 VAL A O 1
ATOM 974 N N . MET A 1 132 ? 7.812 -14.344 -2.971 1 97.94 132 MET A N 1
ATOM 975 C CA . MET A 1 132 ? 8.703 -14.016 -4.082 1 97.94 132 MET A CA 1
ATOM 976 C C . MET A 1 132 ? 7.922 -13.922 -5.391 1 97.94 132 MET A C 1
ATOM 978 O O . MET A 1 132 ? 6.93 -14.625 -5.582 1 97.94 132 MET A O 1
ATOM 982 N N . THR A 1 133 ? 8.406 -13.047 -6.18 1 97.81 133 THR A N 1
ATOM 983 C CA . THR A 1 133 ? 7.766 -12.812 -7.473 1 97.81 133 THR A CA 1
ATOM 984 C C . THR A 1 133 ? 8.734 -13.094 -8.617 1 97.81 133 THR A C 1
ATOM 986 O O . THR A 1 133 ? 9.781 -13.719 -8.406 1 97.81 133 THR A O 1
ATOM 989 N N . VAL A 1 134 ? 8.305 -12.742 -9.812 1 96.31 134 VAL A N 1
ATOM 990 C CA . VAL A 1 134 ? 9.133 -12.93 -11 1 96.31 134 VAL A CA 1
ATOM 991 C C . VAL A 1 134 ? 10.477 -12.227 -10.812 1 96.31 134 VAL A C 1
ATOM 993 O O . VAL A 1 134 ? 11.453 -12.555 -11.477 1 96.31 134 VAL A O 1
ATOM 996 N N . HIS A 1 135 ? 10.617 -11.383 -9.789 1 96.81 135 HIS A N 1
ATOM 997 C CA . HIS A 1 135 ? 11.828 -10.602 -9.547 1 96.81 135 HIS A CA 1
ATOM 998 C C . HIS A 1 135 ? 12.719 -11.289 -8.516 1 96.81 135 HIS A C 1
ATOM 1000 O O . HIS A 1 135 ? 13.719 -10.719 -8.07 1 96.81 135 HIS A O 1
ATOM 1006 N N . ASN A 1 136 ? 12.328 -12.453 -8.117 1 96.75 136 ASN A N 1
ATOM 1007 C CA . ASN A 1 136 ? 13.016 -13.164 -7.043 1 96.75 136 ASN A CA 1
ATOM 1008 C C . ASN A 1 136 ? 13.133 -12.305 -5.785 1 96.75 136 ASN A C 1
ATOM 1010 O O . ASN A 1 136 ? 14.156 -12.336 -5.102 1 96.75 136 ASN A O 1
ATOM 1014 N N . ALA A 1 137 ? 12.195 -11.445 -5.574 1 97.44 137 ALA A N 1
ATOM 1015 C CA . ALA A 1 137 ? 12.008 -10.555 -4.43 1 97.44 137 ALA A CA 1
ATOM 1016 C C . ALA A 1 137 ? 10.531 -10.266 -4.191 1 97.44 137 ALA A C 1
ATOM 1018 O O . ALA A 1 137 ? 9.703 -10.469 -5.082 1 97.44 137 ALA A O 1
ATOM 1019 N N . PRO A 1 138 ? 10.148 -9.828 -3.029 1 98.19 138 PRO A N 1
ATOM 1020 C CA . PRO A 1 138 ? 8.727 -9.633 -2.732 1 98.19 138 PRO A CA 1
ATOM 1021 C C . PRO A 1 138 ? 8.219 -8.258 -3.156 1 98.19 138 PRO A C 1
ATOM 1023 O O . PRO A 1 138 ? 7.766 -7.477 -2.314 1 98.19 138 PRO A O 1
ATOM 1026 N N . TYR A 1 139 ? 8.312 -8.023 -4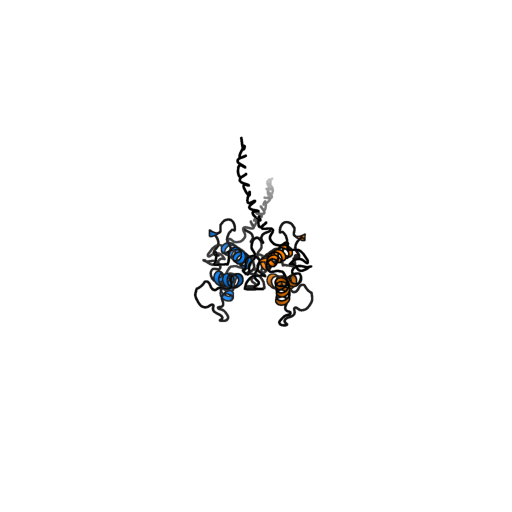.426 1 98.31 139 TYR A N 1
ATOM 1027 C CA . TYR A 1 139 ? 7.699 -6.828 -4.992 1 98.31 139 TYR A CA 1
ATOM 1028 C C . TYR A 1 139 ? 7.301 -7.051 -6.445 1 98.31 139 TYR A C 1
ATOM 1030 O O . TYR A 1 139 ? 7.719 -8.031 -7.066 1 98.31 139 TYR A O 1
ATOM 1038 N N . CYS A 1 140 ? 6.391 -6.238 -6.914 1 97.94 140 CYS A N 1
ATOM 1039 C CA . CYS A 1 140 ? 6.039 -6.164 -8.328 1 97.94 140 CYS A CA 1
ATOM 1040 C C . CYS A 1 140 ? 6.367 -4.789 -8.898 1 97.94 140 CYS A C 1
ATOM 1042 O O . CYS A 1 140 ? 6.316 -3.785 -8.188 1 97.94 140 CYS A O 1
ATOM 1044 N N . LEU A 1 141 ? 6.719 -4.777 -10.141 1 96.75 141 LEU A N 1
ATOM 1045 C CA . LEU A 1 141 ? 6.98 -3.533 -10.859 1 96.75 141 LEU A CA 1
ATOM 1046 C C . LEU A 1 141 ? 5.973 -3.334 -11.984 1 96.75 141 LEU A C 1
ATOM 1048 O O . LEU A 1 141 ? 5.348 -4.293 -12.445 1 96.75 141 LEU A O 1
ATOM 1052 N N . GLY A 1 142 ? 5.785 -2.094 -12.352 1 94.44 142 GLY A N 1
ATOM 1053 C CA . GLY A 1 142 ? 4.988 -1.79 -13.531 1 94.44 142 GLY A CA 1
ATOM 1054 C C . GLY A 1 142 ? 3.496 -1.947 -13.297 1 94.44 142 GLY A C 1
ATOM 1055 O O . GLY A 1 142 ? 2.756 -2.322 -14.203 1 94.44 142 GLY A O 1
ATOM 1056 N N . LEU A 1 143 ? 2.992 -1.689 -12.07 1 94.81 143 LEU A N 1
ATOM 1057 C CA . LEU A 1 143 ? 1.586 -1.928 -11.758 1 94.81 143 LEU A CA 1
ATOM 1058 C C . LEU A 1 143 ? 0.766 -0.655 -11.938 1 94.81 143 LEU A C 1
ATOM 1060 O O . LEU A 1 143 ? -0.448 -0.657 -11.727 1 94.81 143 LEU A O 1
ATOM 1064 N N . ASP A 1 144 ? 1.388 0.45 -12.391 1 89.62 144 ASP A N 1
ATOM 1065 C CA . ASP A 1 144 ? 0.632 1.659 -12.703 1 89.62 144 ASP A CA 1
ATOM 1066 C C . ASP A 1 144 ? 0.043 1.589 -14.109 1 89.62 144 ASP A C 1
ATOM 1068 O O . ASP A 1 144 ? 0.484 2.307 -15.008 1 89.62 144 ASP A O 1
ATOM 1072 N N . ILE A 1 145 ? -0.923 0.781 -14.367 1 83.88 145 ILE A N 1
ATOM 1073 C CA . ILE A 1 145 ? -1.487 0.489 -15.68 1 83.88 145 ILE A CA 1
ATOM 1074 C C . ILE A 1 145 ? -2.904 1.053 -15.773 1 83.88 145 ILE A C 1
ATOM 1076 O O . ILE A 1 145 ? -3.574 1.227 -14.75 1 83.88 145 ILE A O 1
ATOM 1080 N N . MET B 1 1 ? -46.625 81.312 -8.57 1 33.22 1 MET B N 1
ATOM 1081 C CA . MET B 1 1 ? -46.312 80.375 -9.641 1 33.22 1 MET B CA 1
ATOM 1082 C C . MET B 1 1 ? -45.219 79.375 -9.195 1 33.22 1 MET B C 1
ATOM 1084 O O . MET B 1 1 ? -44.031 79.688 -9.273 1 33.22 1 MET B O 1
ATOM 1088 N N . ALA B 1 2 ? -45.531 78.75 -7.98 1 39.44 2 ALA B N 1
ATOM 1089 C CA . ALA B 1 2 ? -44.75 77.875 -7.133 1 39.44 2 ALA B CA 1
ATOM 1090 C C . ALA B 1 2 ? -44.406 76.562 -7.859 1 39.44 2 ALA B C 1
ATOM 1092 O O . ALA B 1 2 ? -45.312 75.875 -8.312 1 39.44 2 ALA B O 1
ATOM 1093 N N . SER B 1 3 ? -43.344 76.625 -8.594 1 32.72 3 SER B N 1
ATOM 1094 C CA . SER B 1 3 ? -42.719 75.5 -9.32 1 32.72 3 SER B CA 1
ATOM 1095 C C . SER B 1 3 ? -42.406 74.375 -8.391 1 32.72 3 SER B C 1
ATOM 1097 O O . SER B 1 3 ? -41.594 74.5 -7.473 1 32.72 3 SER B O 1
ATOM 1099 N N . LYS B 1 4 ? -43.469 73.75 -7.848 1 41.84 4 LYS B N 1
ATOM 1100 C CA . LYS B 1 4 ? -43.312 72.5 -7.098 1 41.84 4 LYS B CA 1
ATOM 1101 C C . LYS B 1 4 ? -42.344 71.562 -7.82 1 41.84 4 LYS B C 1
ATOM 1103 O O . LYS B 1 4 ? -42.688 71.062 -8.898 1 41.84 4 LYS B O 1
ATOM 1108 N N . SER B 1 5 ? -41 72 -7.867 1 35.91 5 SER B N 1
ATOM 1109 C CA . SER B 1 5 ? -40 71.125 -8.391 1 35.91 5 SER B CA 1
ATOM 1110 C C . SER B 1 5 ? -40.188 69.688 -7.844 1 35.91 5 SER B C 1
ATOM 1112 O O . SER B 1 5 ? -40.312 69.5 -6.633 1 35.91 5 SER B O 1
ATOM 1114 N N . SER B 1 6 ? -40.969 68.938 -8.555 1 44.94 6 SER B N 1
ATOM 1115 C CA . SER B 1 6 ? -41.125 67.5 -8.391 1 44.94 6 SER B CA 1
ATOM 1116 C C . SER B 1 6 ? -39.781 66.812 -8.328 1 44.94 6 SER B C 1
ATOM 1118 O O . SER B 1 6 ? -39.031 66.812 -9.289 1 44.94 6 SER B O 1
ATOM 1120 N N . ILE B 1 7 ? -39.125 66.938 -7.195 1 42.97 7 ILE B N 1
ATOM 1121 C CA . ILE B 1 7 ? -37.906 66.125 -6.906 1 42.97 7 ILE B CA 1
ATOM 1122 C C . ILE B 1 7 ? -38.156 64.688 -7.25 1 42.97 7 ILE B C 1
ATOM 1124 O O . ILE B 1 7 ? -39.062 64.062 -6.703 1 42.97 7 ILE B O 1
ATOM 1128 N N . SER B 1 8 ? -38.031 64.312 -8.562 1 45.94 8 SER B N 1
ATOM 1129 C CA . SER B 1 8 ? -38.031 62.938 -9.008 1 45.94 8 SER B CA 1
ATOM 1130 C C . SER B 1 8 ? -37.125 62.094 -8.117 1 45.94 8 SER B C 1
ATOM 1132 O O . SER B 1 8 ? -36 62.469 -7.816 1 45.94 8 SER B O 1
ATOM 1134 N N . PRO B 1 9 ? -37.781 61.281 -7.238 1 47.47 9 PRO B N 1
ATOM 1135 C CA . PRO B 1 9 ? -37 60.312 -6.441 1 47.47 9 PRO B CA 1
ATOM 1136 C C . PRO B 1 9 ? -36 59.531 -7.281 1 47.47 9 PRO B C 1
ATOM 1138 O O . PRO B 1 9 ? -36.344 58.969 -8.32 1 47.47 9 PRO B O 1
ATOM 1141 N N . LEU B 1 10 ? -34.812 60.156 -7.508 1 40.12 10 LEU B N 1
ATOM 1142 C CA . LEU B 1 10 ? -33.688 59.344 -8.016 1 40.12 10 LEU B CA 1
ATOM 1143 C C . LEU B 1 10 ? -33.656 58 -7.316 1 40.12 10 LEU B C 1
ATOM 1145 O O . LEU B 1 10 ? -33.562 57.938 -6.09 1 40.12 10 LEU B O 1
ATOM 1149 N N . LEU B 1 11 ? -34.406 57.062 -7.926 1 39.16 11 LEU B N 1
ATOM 1150 C CA . LEU B 1 11 ? -34.281 55.656 -7.562 1 39.16 11 LEU B CA 1
ATOM 1151 C C . LEU B 1 11 ? -32.812 55.219 -7.52 1 39.16 11 LEU B C 1
ATOM 1153 O O . LEU B 1 11 ? -32.125 55.25 -8.539 1 39.16 11 LEU B O 1
ATOM 1157 N N . LEU B 1 12 ? -32.125 55.562 -6.406 1 41.06 12 LEU B N 1
ATOM 1158 C CA . LEU B 1 12 ? -30.797 54.969 -6.168 1 41.06 12 LEU B CA 1
ATOM 1159 C C . LEU B 1 12 ? -30.844 53.469 -6.289 1 41.06 12 LEU B C 1
ATOM 1161 O O . LEU B 1 12 ? -31.516 52.781 -5.5 1 41.06 12 LEU B O 1
ATOM 1165 N N . ALA B 1 13 ? -30.797 52.938 -7.574 1 43.34 13 ALA B N 1
ATOM 1166 C CA . ALA B 1 13 ? -30.578 51.5 -7.781 1 43.34 13 ALA B CA 1
ATOM 1167 C C . ALA B 1 13 ? -29.359 51 -7.02 1 43.34 13 ALA B C 1
ATOM 1169 O O . ALA B 1 13 ? -28.25 51.5 -7.211 1 43.34 13 ALA B O 1
ATOM 1170 N N . THR B 1 14 ? -29.531 50.656 -5.75 1 45.12 14 THR B N 1
ATOM 1171 C CA . THR B 1 14 ? -28.453 49.969 -5.035 1 45.12 14 THR B CA 1
ATOM 1172 C C . THR B 1 14 ? -27.984 48.75 -5.801 1 45.12 14 THR B C 1
ATOM 1174 O O . THR B 1 14 ? -28.797 47.906 -6.172 1 45.12 14 THR B O 1
ATOM 1177 N N . VAL B 1 15 ? -27.047 48.906 -6.758 1 41.44 15 VAL B N 1
ATOM 1178 C CA . VAL B 1 15 ? -26.391 47.75 -7.34 1 41.44 15 VAL B CA 1
ATOM 1179 C C . VAL B 1 15 ? -25.828 46.875 -6.23 1 41.44 15 VAL B C 1
ATOM 1181 O O . VAL B 1 15 ? -24.969 47.312 -5.445 1 41.44 15 VAL B O 1
ATOM 1184 N N . LEU B 1 16 ? -26.609 45.906 -5.754 1 40 16 LEU B N 1
ATOM 1185 C CA . LEU B 1 16 ? -26.062 44.875 -4.895 1 40 16 LEU B CA 1
ATOM 1186 C C . LEU B 1 16 ? -24.906 44.156 -5.59 1 40 16 LEU B C 1
ATOM 1188 O O . LEU B 1 16 ? -25.094 43.562 -6.648 1 40 16 LEU B O 1
ATOM 1192 N N . VAL B 1 17 ? -23.703 44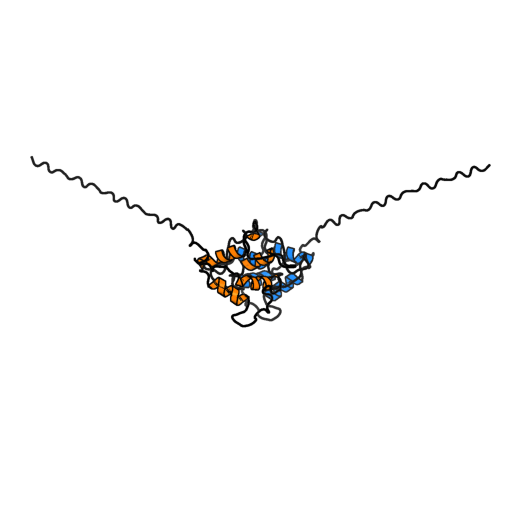.719 -5.582 1 44.06 17 VAL B N 1
ATOM 1193 C CA . VAL B 1 17 ? -22.516 43.969 -5.984 1 44.06 17 VAL B CA 1
ATOM 1194 C C . VAL B 1 17 ? -22.469 42.656 -5.23 1 44.06 17 VAL B C 1
ATOM 1196 O O . VAL B 1 17 ? -22.359 42.625 -4 1 44.06 17 VAL B O 1
ATOM 1199 N N . SER B 1 18 ? -23.156 41.594 -5.73 1 39.72 18 SER B N 1
ATOM 1200 C CA . SER B 1 18 ? -22.906 40.25 -5.234 1 39.72 18 SER B CA 1
ATOM 1201 C C . SER B 1 18 ? -21.422 39.906 -5.273 1 39.72 18 SER B C 1
ATOM 1203 O O . SER B 1 18 ? -20.828 39.812 -6.352 1 39.72 18 SER B O 1
ATOM 1205 N N . VAL B 1 19 ? -20.688 40.438 -4.348 1 40.03 19 VAL B N 1
ATOM 1206 C CA . VAL B 1 19 ? -19.344 39.875 -4.188 1 40.03 19 VAL B CA 1
ATOM 1207 C C . VAL B 1 19 ? -19.453 38.344 -4.137 1 40.03 19 VAL B C 1
ATOM 1209 O O . VAL B 1 19 ? -19.938 37.781 -3.154 1 40.03 19 VAL B O 1
ATOM 1212 N N . PHE B 1 20 ? -19.781 37.719 -5.277 1 37.84 20 PHE B N 1
ATOM 1213 C CA . PHE B 1 20 ? -19.469 36.281 -5.277 1 37.84 20 PHE B CA 1
ATOM 1214 C C . PHE B 1 20 ? -18.094 36.031 -4.68 1 37.84 20 PHE B C 1
ATOM 1216 O O . PHE B 1 20 ? -17.094 36.531 -5.188 1 37.84 20 PHE B O 1
ATOM 1223 N N . ALA B 1 21 ? -17.984 36.031 -3.387 1 39.31 21 ALA B N 1
ATOM 1224 C CA . ALA B 1 21 ? -16.797 35.375 -2.832 1 39.31 21 ALA B CA 1
ATOM 1225 C C . ALA B 1 21 ? -16.406 34.156 -3.66 1 39.31 21 ALA B C 1
ATOM 1227 O O . ALA B 1 21 ? -17.141 33.156 -3.729 1 39.31 21 ALA B O 1
ATOM 1228 N N . ALA B 1 22 ? -15.922 34.281 -4.84 1 37.66 22 ALA B N 1
ATOM 1229 C CA . ALA B 1 22 ? -15.172 33.125 -5.348 1 37.66 22 ALA B CA 1
ATOM 1230 C C . ALA B 1 22 ? -14.43 32.438 -4.219 1 37.66 22 ALA B C 1
ATOM 1232 O O . ALA B 1 22 ? -13.547 33 -3.582 1 37.66 22 ALA B O 1
ATOM 1233 N N . ALA B 1 23 ? -15.141 31.766 -3.363 1 41.56 23 ALA B N 1
ATOM 1234 C CA . ALA B 1 23 ? -14.367 30.75 -2.637 1 41.56 23 ALA B CA 1
ATOM 1235 C C . ALA B 1 23 ? -13.25 30.188 -3.508 1 41.56 23 ALA B C 1
ATOM 1237 O O . ALA B 1 23 ? -13.516 29.516 -4.504 1 41.56 23 ALA B O 1
ATOM 1238 N N . THR B 1 24 ? -12.305 31.062 -3.984 1 42.56 24 THR B N 1
ATOM 1239 C CA . THR B 1 24 ? -11.078 30.469 -4.508 1 42.56 24 THR B CA 1
ATOM 1240 C C . THR B 1 24 ? -10.805 29.125 -3.854 1 42.56 24 THR B C 1
ATOM 1242 O O . THR B 1 24 ? -10.938 28.969 -2.637 1 42.56 24 THR B O 1
ATOM 1245 N N . ALA B 1 25 ? -11.344 28.109 -4.234 1 44.25 25 ALA B N 1
ATOM 1246 C CA . ALA B 1 25 ? -10.867 26.75 -3.971 1 44.25 25 ALA B CA 1
ATOM 1247 C C . ALA B 1 25 ? -9.359 26.75 -3.713 1 44.25 25 ALA B C 1
ATOM 1249 O O . ALA B 1 25 ? -8.586 26.219 -4.52 1 44.25 25 ALA B O 1
ATOM 1250 N N . THR B 1 26 ? -8.672 27.875 -3.596 1 46.06 26 THR B N 1
ATOM 1251 C CA . THR B 1 26 ? -7.266 27.766 -3.24 1 46.06 26 THR B CA 1
ATOM 1252 C C . THR B 1 26 ? -7.07 26.812 -2.068 1 46.06 26 THR B C 1
ATOM 1254 O O . THR B 1 26 ? -7.57 27.062 -0.969 1 46.06 26 THR B O 1
ATOM 1257 N N . GLY B 1 27 ? -7.453 25.656 -2.041 1 50.34 27 GLY B N 1
ATOM 1258 C CA . GLY B 1 27 ? -7.176 24.781 -0.903 1 50.34 27 GLY B CA 1
ATOM 1259 C C . GLY B 1 27 ? -5.988 25.25 -0.08 1 50.34 27 GLY B C 1
ATOM 1260 O O . GLY B 1 27 ? -5.168 26.031 -0.555 1 50.34 27 GLY B O 1
ATOM 1261 N N . PRO B 1 28 ? -6.121 25.469 1.276 1 64.19 28 PRO B N 1
ATOM 1262 C CA . PRO B 1 28 ? -5.047 26 2.119 1 64.19 28 PRO B CA 1
ATOM 1263 C C . PRO B 1 28 ? -3.672 25.469 1.726 1 64.19 28 PRO B C 1
ATOM 1265 O O . PRO B 1 28 ? -3.561 24.344 1.221 1 64.19 28 PRO B O 1
ATOM 1268 N N . TYR B 1 29 ? -2.646 26.406 1.393 1 85.88 29 TYR B N 1
ATOM 1269 C CA . TYR B 1 29 ? -1.256 26.188 1.019 1 85.88 29 TYR B CA 1
ATOM 1270 C C . TYR B 1 29 ? -0.563 25.266 2.02 1 85.88 29 TYR B C 1
ATOM 1272 O O . TYR B 1 29 ? -0.812 25.359 3.225 1 85.88 29 TYR B O 1
ATOM 1280 N N . CYS B 1 30 ? -0.1 24.188 1.549 1 93.19 30 CYS B N 1
ATOM 1281 C CA . CYS B 1 30 ? 0.668 23.234 2.355 1 93.19 30 CYS B CA 1
ATOM 1282 C C . CYS B 1 30 ? 2.158 23.359 2.053 1 93.19 30 CYS B C 1
ATOM 1284 O O . CYS B 1 30 ? 2.6 23.016 0.956 1 93.19 30 CYS B O 1
ATOM 1286 N N . TYR B 1 31 ? 2.863 23.922 2.951 1 88.19 31 TYR B N 1
ATOM 1287 C CA . TYR B 1 31 ? 4.32 23.938 2.859 1 88.19 31 TYR B CA 1
ATOM 1288 C C . TYR B 1 31 ? 4.953 23.844 4.242 1 88.19 31 TYR B C 1
ATOM 1290 O O . TYR B 1 31 ? 4.254 23.859 5.254 1 88.19 31 TYR B O 1
ATOM 1298 N N . ALA B 1 32 ? 6.273 23.641 4.188 1 83.5 32 ALA B N 1
ATOM 1299 C CA . ALA B 1 32 ? 6.969 23.484 5.465 1 83.5 32 ALA B CA 1
ATOM 1300 C C . ALA B 1 32 ? 6.641 24.641 6.414 1 83.5 32 ALA B C 1
ATOM 1302 O O . ALA B 1 32 ? 6.766 25.812 6.047 1 83.5 32 ALA B O 1
ATOM 1303 N N . GLY B 1 33 ? 6.172 24.344 7.57 1 83.75 33 GLY B N 1
ATOM 1304 C CA . GLY B 1 33 ? 5.812 25.359 8.547 1 83.75 33 GLY B CA 1
ATOM 1305 C C . GLY B 1 33 ? 4.387 25.844 8.398 1 83.75 33 GLY B C 1
ATOM 1306 O O . GLY B 1 33 ? 3.895 26.609 9.242 1 83.75 33 GLY B O 1
ATOM 1307 N N . MET B 1 34 ? 3.793 25.5 7.34 1 89.06 34 MET B N 1
ATOM 1308 C CA . MET B 1 34 ? 2.383 25.812 7.129 1 89.06 34 MET B CA 1
ATOM 1309 C C . MET B 1 34 ? 1.586 24.562 6.812 1 89.06 34 MET B C 1
ATOM 1311 O O . MET B 1 34 ? 1.32 24.266 5.645 1 89.06 34 MET B O 1
ATOM 1315 N N . GLY B 1 35 ? 1.256 23.859 7.781 1 92.12 35 GLY B N 1
ATOM 1316 C CA . GLY B 1 35 ? 0.454 22.656 7.691 1 92.12 35 GLY B CA 1
ATOM 1317 C C . GLY B 1 35 ? 1.287 21.391 7.547 1 92.12 35 GLY B C 1
ATOM 1318 O O . GLY B 1 35 ? 0.796 20.297 7.781 1 92.12 35 GLY B O 1
ATOM 1319 N N . LEU B 1 36 ? 2.557 21.594 7.086 1 91.5 36 LEU B N 1
ATOM 1320 C CA . LEU B 1 36 ? 3.467 20.453 6.918 1 91.5 36 LEU B CA 1
ATOM 1321 C C . LEU B 1 36 ? 4.66 20.578 7.859 1 91.5 36 LEU B C 1
ATOM 1323 O O . LEU B 1 36 ? 5.105 21.688 8.172 1 91.5 36 LEU B O 1
ATOM 1327 N N . PRO B 1 37 ? 5.086 19.453 8.297 1 83.69 37 PRO B N 1
ATOM 1328 C CA . PRO B 1 37 ? 6.375 19.5 8.992 1 83.69 37 PRO B CA 1
ATOM 1329 C C . PRO B 1 37 ? 7.523 19.922 8.078 1 83.69 37 PRO B C 1
ATOM 1331 O O . PRO B 1 37 ? 7.371 19.922 6.852 1 83.69 37 PRO B O 1
ATOM 1334 N N . ILE B 1 38 ? 8.617 20.359 8.602 1 79.88 38 ILE B N 1
ATOM 1335 C CA . ILE B 1 38 ? 9.75 20.859 7.848 1 79.88 38 ILE B CA 1
ATOM 1336 C C . ILE B 1 38 ? 10.289 19.781 6.918 1 79.88 38 ILE B C 1
ATOM 1338 O O . ILE B 1 38 ? 10.547 20.031 5.738 1 79.88 38 ILE B O 1
ATOM 1342 N N . ASN B 1 39 ? 10.523 18.516 7.422 1 77.44 39 ASN B N 1
ATOM 1343 C CA . ASN B 1 39 ? 10.859 17.359 6.605 1 77.44 39 ASN B CA 1
ATOM 1344 C C . ASN B 1 39 ? 9.727 16.328 6.605 1 77.44 39 ASN B C 1
ATOM 1346 O O . ASN B 1 39 ? 9.656 15.477 7.496 1 77.44 39 ASN B O 1
ATOM 1350 N N . PRO B 1 40 ? 8.906 16.609 5.547 1 78.81 40 PRO B N 1
ATOM 1351 C CA . PRO B 1 40 ? 7.711 15.766 5.668 1 78.81 40 PRO B CA 1
ATOM 1352 C C . PRO B 1 40 ? 8.023 14.273 5.547 1 78.81 40 PRO B C 1
ATOM 1354 O O . PRO B 1 40 ? 8.562 13.836 4.531 1 78.81 40 PRO B O 1
ATOM 1357 N N . LEU B 1 41 ? 7.695 13.57 6.59 1 91.94 41 LEU B N 1
ATOM 1358 C CA . LEU B 1 41 ? 7.531 12.125 6.707 1 91.94 41 LEU B CA 1
ATOM 1359 C C . LEU B 1 41 ? 8.883 11.422 6.652 1 91.94 41 LEU B C 1
ATOM 1361 O O . LEU B 1 41 ? 8.984 10.297 6.152 1 91.94 41 LEU B O 1
ATOM 1365 N N . GLU B 1 42 ? 9.922 12.164 7.113 1 85.06 42 GLU B N 1
ATOM 1366 C CA . GLU B 1 42 ? 11.227 11.516 7.195 1 85.06 42 GLU B CA 1
ATOM 1367 C C . GLU B 1 42 ? 11.172 10.273 8.086 1 85.06 42 GLU B C 1
ATOM 1369 O O . GLU B 1 42 ? 11.82 9.266 7.797 1 85.06 42 GLU B O 1
ATOM 1374 N N . GLY B 1 43 ? 10.414 10.391 9.141 1 89 43 GLY B N 1
ATOM 1375 C CA . GLY B 1 43 ? 10.25 9.281 10.055 1 89 43 GLY B CA 1
ATOM 1376 C C . GLY B 1 43 ? 9.539 8.094 9.438 1 89 43 GLY B C 1
ATOM 1377 O O . GLY B 1 43 ? 9.648 6.969 9.922 1 89 43 GLY B O 1
ATOM 1378 N N . CYS B 1 44 ? 8.883 8.359 8.266 1 96.69 44 CYS B N 1
ATOM 1379 C CA . CYS B 1 44 ? 8.125 7.293 7.617 1 96.69 44 CYS B CA 1
ATOM 1380 C C . CYS B 1 44 ? 9.031 6.426 6.754 1 96.69 44 CYS B C 1
ATOM 1382 O O . CYS B 1 44 ? 8.648 5.328 6.348 1 96.69 44 CYS B O 1
ATOM 1384 N N . ARG B 1 45 ? 10.242 6.973 6.512 1 95.56 45 ARG B N 1
ATOM 1385 C CA . ARG B 1 45 ? 11.156 6.254 5.629 1 95.56 45 ARG B CA 1
ATOM 1386 C C . ARG B 1 45 ? 11.484 4.875 6.188 1 95.56 45 ARG B C 1
ATOM 1388 O O . ARG B 1 45 ? 11.477 3.883 5.457 1 95.56 45 ARG B O 1
ATOM 1395 N N . GLU B 1 46 ? 11.734 4.832 7.465 1 95.12 46 GLU B N 1
ATOM 1396 C CA . GLU B 1 46 ? 12.07 3.566 8.109 1 95.12 46 GLU B CA 1
ATOM 1397 C C . GLU B 1 46 ? 10.914 2.58 8.031 1 95.12 46 GLU B C 1
ATOM 1399 O O . GLU B 1 46 ? 11.109 1.397 7.75 1 95.12 46 GLU B O 1
ATOM 1404 N N . TYR B 1 47 ? 9.695 3.064 8.266 1 97.19 47 TYR B N 1
ATOM 1405 C CA . TYR B 1 47 ? 8.5 2.227 8.234 1 97.19 47 TYR B CA 1
ATOM 1406 C C . TYR B 1 47 ? 8.266 1.672 6.832 1 97.19 47 TYR B C 1
ATOM 1408 O O . TYR B 1 47 ? 8.008 0.478 6.668 1 97.19 47 TYR B O 1
ATOM 1416 N N . VAL B 1 48 ? 8.438 2.488 5.816 1 98.12 48 VAL B N 1
ATOM 1417 C CA . VAL B 1 48 ? 8.234 2.086 4.43 1 98.12 48 VAL B CA 1
ATOM 1418 C C . VAL B 1 48 ? 9.258 1.022 4.043 1 98.12 48 VAL B C 1
ATOM 1420 O O . VAL B 1 48 ? 8.914 0.005 3.439 1 98.12 48 VAL B O 1
ATOM 1423 N N . ALA B 1 49 ? 10.516 1.223 4.402 1 96.94 49 ALA B N 1
ATOM 1424 C CA . ALA B 1 49 ? 11.562 0.249 4.09 1 96.94 49 ALA B CA 1
ATOM 1425 C C . ALA B 1 49 ? 11.266 -1.098 4.746 1 96.94 49 ALA B C 1
ATOM 1427 O O . ALA B 1 49 ? 11.43 -2.146 4.117 1 96.94 49 ALA B O 1
ATOM 1428 N N . GLN B 1 50 ? 10.805 -1.046 5.969 1 96.12 50 GLN B N 1
ATOM 1429 C CA . GLN B 1 50 ? 10.492 -2.277 6.684 1 96.12 50 GLN B CA 1
ATOM 1430 C C . GLN B 1 50 ? 9.336 -3.02 6.016 1 96.12 50 GLN B C 1
ATOM 1432 O O . GLN B 1 50 ? 9.391 -4.238 5.84 1 96.12 50 GLN B O 1
ATOM 1437 N N . GLN B 1 51 ? 8.344 -2.301 5.602 1 97.5 51 GLN B N 1
ATOM 1438 C CA . GLN B 1 51 ? 7.117 -2.891 5.074 1 97.5 51 GLN B CA 1
ATOM 1439 C C . GLN B 1 51 ? 7.316 -3.393 3.648 1 97.5 51 GLN B C 1
ATOM 1441 O O . GLN B 1 51 ? 6.656 -4.344 3.221 1 97.5 51 GLN B O 1
ATOM 1446 N N . THR B 1 52 ? 8.289 -2.785 2.918 1 98.19 52 THR B N 1
ATOM 1447 C CA . THR B 1 52 ? 8.414 -3.117 1.503 1 98.19 52 THR B CA 1
ATOM 1448 C C . THR B 1 52 ? 9.672 -3.945 1.254 1 98.19 52 THR B C 1
ATOM 1450 O O . THR B 1 52 ? 9.672 -4.84 0.404 1 98.19 52 THR B O 1
ATOM 1453 N N . CYS B 1 53 ? 10.719 -3.652 2.014 1 95.81 53 CYS B N 1
ATOM 1454 C CA . CYS B 1 53 ? 12.023 -4.242 1.729 1 95.81 53 CYS B CA 1
ATOM 1455 C C . CYS B 1 53 ? 12.43 -5.219 2.824 1 95.81 53 CYS B C 1
ATOM 1457 O O . CYS B 1 53 ? 13.375 -5.992 2.652 1 95.81 53 CYS B O 1
ATOM 1459 N N . GLY B 1 54 ? 11.781 -5.156 3.959 1 94.5 54 GLY B N 1
ATOM 1460 C CA . GLY B 1 54 ? 12.086 -6.059 5.062 1 94.5 54 GLY B CA 1
ATOM 1461 C C . GLY B 1 54 ? 13.383 -5.723 5.77 1 94.5 54 GLY B C 1
ATOM 1462 O O . GLY B 1 54 ? 13.984 -6.582 6.414 1 94.5 54 GLY B O 1
ATOM 1463 N N . ILE B 1 55 ? 13.797 -4.402 5.629 1 93.12 55 ILE B N 1
ATOM 1464 C CA . ILE B 1 55 ? 15.078 -4.047 6.227 1 93.12 55 ILE B CA 1
ATOM 1465 C C . ILE B 1 55 ? 14.922 -2.777 7.062 1 93.12 55 ILE B C 1
ATOM 1467 O O . ILE B 1 55 ? 13.922 -2.068 6.945 1 93.12 55 ILE B O 1
ATOM 1471 N N . SER B 1 56 ? 15.938 -2.545 7.887 1 92.12 56 SER B N 1
ATOM 1472 C CA . SER B 1 56 ? 16.078 -1.28 8.602 1 92.12 56 SER B CA 1
ATOM 1473 C C . SER B 1 56 ? 17.109 -0.377 7.934 1 92.12 56 SER B C 1
ATOM 1475 O O . SER B 1 56 ? 18.203 -0.827 7.574 1 92.12 56 SER B O 1
ATOM 1477 N N . ILE B 1 57 ? 16.719 0.851 7.695 1 90.06 57 ILE B N 1
ATOM 1478 C CA . ILE B 1 57 ? 17.641 1.73 6.988 1 90.06 57 ILE B CA 1
ATOM 1479 C C . ILE B 1 57 ? 18.344 2.652 7.98 1 90.06 57 ILE B C 1
ATOM 1481 O O . ILE B 1 57 ? 19.312 3.322 7.637 1 90.06 57 ILE B O 1
ATOM 1485 N N . SER B 1 58 ? 17.906 2.9 9.18 1 83.38 58 SER B N 1
ATOM 1486 C CA . SER B 1 58 ? 18.531 3.76 10.18 1 83.38 58 SER B CA 1
ATOM 1487 C C . SER B 1 58 ? 19.797 3.119 10.75 1 83.38 58 SER B C 1
ATOM 1489 O O . SER B 1 58 ? 20.625 3.801 11.352 1 83.38 58 SER B O 1
ATOM 1491 N N . GLY B 1 59 ? 20.172 1.908 10.344 1 78.19 59 GLY B N 1
ATOM 1492 C CA . GLY B 1 59 ? 21.344 1.237 10.867 1 78.19 59 GLY B CA 1
ATOM 1493 C C . GLY B 1 59 ? 21.188 0.783 12.305 1 78.19 59 GLY B C 1
ATOM 1494 O O . GLY B 1 59 ? 22.031 0.042 12.828 1 78.19 59 GLY B O 1
ATOM 1495 N N . SER B 1 60 ? 20.328 1.324 13.008 1 71.88 60 SER B N 1
ATOM 1496 C CA . SER B 1 60 ? 20.047 0.911 14.375 1 71.88 60 SER B CA 1
ATOM 1497 C C . SER B 1 60 ? 18.922 -0.114 14.43 1 71.88 60 SER B C 1
ATOM 1499 O O . SER B 1 60 ? 18.156 -0.246 13.477 1 71.88 60 SER B O 1
ATOM 1501 N N . ALA B 1 61 ? 19.047 -0.752 15.57 1 79.31 61 ALA B N 1
ATOM 1502 C CA . ALA B 1 61 ? 17.969 -1.713 15.781 1 79.31 61 ALA B CA 1
ATOM 1503 C C . ALA B 1 61 ? 16.609 -1.019 15.797 1 79.31 61 ALA B C 1
ATOM 1505 O O . ALA B 1 61 ? 16.469 0.083 16.328 1 79.31 61 ALA B O 1
ATOM 1506 N N . VAL B 1 62 ? 15.688 -1.641 15.109 1 83.56 62 VAL B N 1
ATOM 1507 C CA . VAL B 1 62 ? 14.328 -1.113 15.023 1 83.56 62 VAL B CA 1
ATOM 1508 C C . VAL B 1 62 ? 13.648 -1.214 16.391 1 83.56 62 VAL B C 1
ATOM 1510 O O . VAL B 1 62 ? 13.625 -2.285 17 1 83.56 62 VAL B O 1
ATOM 1513 N N . SER B 1 63 ? 13.227 -0.093 16.891 1 86.69 63 SER B N 1
ATOM 1514 C CA . SER B 1 63 ? 12.531 -0.084 18.172 1 86.69 63 SER B CA 1
ATOM 1515 C C . SER B 1 63 ? 11.234 -0.879 18.094 1 86.69 63 SER B C 1
ATOM 1517 O O . SER B 1 63 ? 10.469 -0.745 17.125 1 86.69 63 SER B O 1
ATOM 1519 N N . THR B 1 64 ? 10.984 -1.663 19.156 1 88.88 64 THR B N 1
ATOM 1520 C CA . THR B 1 64 ? 9.734 -2.41 19.266 1 88.88 64 THR B CA 1
ATOM 1521 C C . THR B 1 64 ? 8.875 -1.869 20.406 1 88.88 64 THR B C 1
ATOM 1523 O O . THR B 1 64 ? 7.793 -2.389 20.672 1 88.88 64 THR B O 1
ATOM 1526 N N . GLU B 1 65 ? 9.383 -0.785 21 1 92.44 65 GLU B N 1
ATOM 1527 C CA . GLU B 1 65 ? 8.656 -0.178 22.109 1 92.44 65 GLU B CA 1
ATOM 1528 C C . GLU B 1 65 ? 7.375 0.495 21.641 1 92.44 65 GLU B C 1
ATOM 1530 O O . GLU B 1 65 ? 7.395 1.264 20.672 1 92.44 65 GLU B O 1
ATOM 1535 N N . PRO B 1 66 ? 6.266 0.136 22.391 1 92.81 66 PRO B N 1
ATOM 1536 C CA . PRO B 1 66 ? 5.031 0.839 22.031 1 92.81 66 PRO B CA 1
ATOM 1537 C C . PRO B 1 66 ? 5.195 2.357 22.031 1 92.81 66 PRO B C 1
ATOM 1539 O O . PRO B 1 66 ? 5.816 2.912 22.953 1 92.81 66 PRO B O 1
ATOM 1542 N N . GLY B 1 67 ? 4.754 2.918 20.969 1 94 67 GLY B N 1
ATOM 1543 C CA . GLY B 1 67 ? 4.836 4.367 20.875 1 94 67 GLY B CA 1
ATOM 1544 C C . GLY B 1 67 ? 6.109 4.852 20.203 1 94 67 GLY B C 1
ATOM 1545 O O . GLY B 1 67 ? 6.262 6.043 19.938 1 94 67 GLY B O 1
ATOM 1546 N N . ASN B 1 68 ? 6.969 3.953 19.953 1 94 68 ASN B N 1
ATOM 1547 C CA . ASN B 1 68 ? 8.242 4.383 19.375 1 94 68 ASN B CA 1
ATOM 1548 C C . ASN B 1 68 ? 8.672 3.479 18.219 1 94 68 ASN B C 1
ATOM 1550 O O . ASN B 1 68 ? 9.844 3.473 17.844 1 94 68 ASN B O 1
ATOM 1554 N N . THR B 1 69 ? 7.789 2.604 17.75 1 95.38 69 THR B N 1
ATOM 1555 C CA . THR B 1 69 ? 8.094 1.801 16.562 1 95.38 69 THR B CA 1
ATOM 1556 C C . THR B 1 69 ? 8.203 2.684 15.328 1 95.38 69 THR B C 1
ATOM 1558 O O . THR B 1 69 ? 7.781 3.842 15.344 1 95.38 69 THR B O 1
ATOM 1561 N N . PRO B 1 70 ? 8.773 2.17 14.266 1 95.94 70 PRO B N 1
ATOM 1562 C CA . PRO B 1 70 ? 8.805 2.949 13.031 1 95.94 70 PRO B CA 1
ATOM 1563 C C . PRO B 1 70 ? 7.418 3.395 12.57 1 95.94 70 PRO B C 1
ATOM 1565 O O . PRO B 1 70 ? 7.242 4.535 12.141 1 95.94 70 PRO B O 1
ATOM 1568 N N . ARG B 1 71 ? 6.418 2.535 12.703 1 97.31 71 ARG B N 1
ATOM 1569 C CA . ARG B 1 71 ? 5.047 2.906 12.367 1 97.31 71 ARG B CA 1
ATOM 1570 C C . ARG B 1 71 ? 4.57 4.066 13.234 1 97.31 71 ARG B C 1
ATOM 1572 O O . ARG B 1 71 ? 3.984 5.027 12.727 1 97.31 71 ARG B O 1
ATOM 1579 N N . ASP B 1 72 ? 4.895 3.934 14.562 1 97.12 72 ASP B N 1
ATOM 1580 C CA . ASP B 1 72 ? 4.445 4.965 15.492 1 97.12 72 ASP B CA 1
ATOM 1581 C C . ASP B 1 72 ? 5.031 6.328 15.125 1 97.12 72 ASP B C 1
ATOM 1583 O O . ASP B 1 72 ? 4.32 7.336 15.141 1 97.12 72 ASP B O 1
ATOM 1587 N N . ARG B 1 73 ? 6.254 6.348 14.844 1 94.88 73 ARG B N 1
ATOM 1588 C CA . ARG B 1 73 ? 6.922 7.594 14.477 1 94.88 73 ARG B CA 1
ATOM 1589 C C . ARG B 1 73 ? 6.348 8.164 13.188 1 94.88 73 ARG B C 1
ATOM 1591 O O . ARG B 1 73 ? 6.074 9.359 13.094 1 94.88 73 ARG B O 1
ATOM 1598 N N . CYS B 1 74 ? 6.156 7.312 12.211 1 97.19 74 CYS B N 1
ATOM 1599 C CA . CYS B 1 74 ? 5.559 7.723 10.945 1 97.19 74 CYS B CA 1
ATOM 1600 C C . CYS B 1 74 ? 4.172 8.312 11.156 1 97.19 74 CYS B C 1
ATOM 1602 O O . CYS B 1 74 ? 3.867 9.398 10.656 1 97.19 74 CYS B O 1
ATOM 1604 N N . CYS B 1 75 ? 3.346 7.656 11.961 1 98 75 CYS B N 1
ATOM 1605 C CA . CYS B 1 75 ? 1.963 8.078 12.148 1 98 75 CYS B CA 1
ATOM 1606 C C . CYS B 1 75 ? 1.894 9.375 12.953 1 98 75 CYS B C 1
ATOM 1608 O O . CYS B 1 75 ? 1.016 10.203 12.727 1 98 75 CYS B O 1
ATOM 1610 N N . LYS B 1 76 ? 2.811 9.539 13.859 1 96.19 76 LYS B N 1
ATOM 1611 C CA . LYS B 1 76 ? 2.891 10.805 14.578 1 96.19 76 LYS B CA 1
ATOM 1612 C C . LYS B 1 76 ? 3.156 11.969 13.625 1 96.19 76 LYS B C 1
ATOM 1614 O O . LYS B 1 76 ? 2.541 13.031 13.75 1 96.19 76 LYS B O 1
ATOM 1619 N N . GLU B 1 77 ? 4.059 11.766 12.68 1 95.5 77 GLU B N 1
ATOM 1620 C CA . GLU B 1 77 ? 4.383 12.805 11.711 1 95.5 77 GLU B CA 1
ATOM 1621 C C . GLU B 1 77 ? 3.178 13.148 10.844 1 95.5 77 GLU B C 1
ATOM 1623 O O . GLU B 1 77 ? 2.908 14.32 10.578 1 95.5 77 GLU B O 1
ATOM 1628 N N . LEU B 1 78 ? 2.424 12.133 10.414 1 97.38 78 LEU B N 1
ATOM 1629 C CA . LEU B 1 78 ? 1.222 12.352 9.617 1 97.38 78 LEU B CA 1
ATOM 1630 C C . LEU B 1 78 ? 0.147 13.055 10.445 1 97.38 78 LEU B C 1
ATOM 1632 O O . LEU B 1 78 ? -0.542 13.945 9.945 1 97.38 78 LEU B O 1
ATOM 1636 N N . TYR B 1 79 ? 0.082 12.664 11.664 1 96.56 79 TYR B N 1
ATOM 1637 C CA . TYR B 1 79 ? -0.899 13.273 12.562 1 96.56 79 TYR B CA 1
ATOM 1638 C C . TYR B 1 79 ? -0.574 14.742 12.812 1 96.56 79 TYR B C 1
ATOM 1640 O O . TYR B 1 79 ? -1.478 15.57 12.938 1 96.56 79 TYR B O 1
ATOM 1648 N N . ASP B 1 80 ? 0.682 15.055 12.883 1 94.69 80 ASP B N 1
ATOM 1649 C CA . ASP B 1 80 ? 1.12 16.422 13.18 1 94.69 80 ASP B CA 1
ATOM 1650 C C . ASP B 1 80 ? 0.872 17.344 11.992 1 94.69 80 ASP B C 1
ATOM 1652 O O . ASP B 1 80 ? 0.839 18.562 12.141 1 94.69 80 ASP B O 1
ATOM 1656 N N . ALA B 1 81 ? 0.796 16.797 10.82 1 95.81 81 ALA B N 1
ATOM 1657 C CA . ALA B 1 81 ? 0.4 17.609 9.672 1 95.81 81 ALA B CA 1
ATOM 1658 C C . ALA B 1 81 ? -1.07 18 9.758 1 95.81 81 ALA B C 1
ATOM 1660 O O . ALA B 1 81 ? -1.896 17.234 10.266 1 95.81 81 ALA B O 1
ATOM 1661 N N . SER B 1 82 ? -1.374 19.172 9.32 1 95.88 82 SER B N 1
ATOM 1662 C CA . SER B 1 82 ? -2.785 19.547 9.234 1 95.88 82 SER B CA 1
ATOM 1663 C C . SER B 1 82 ? -3.568 18.547 8.391 1 95.88 82 SER B C 1
ATOM 1665 O O . SER B 1 82 ? -3.057 18.031 7.395 1 95.88 82 SER B O 1
ATOM 1667 N N . GLN B 1 83 ? -4.793 18.281 8.75 1 96.75 83 GLN B N 1
ATOM 1668 C CA . GLN B 1 83 ? -5.629 17.297 8.078 1 96.75 83 GLN B CA 1
ATOM 1669 C C . GLN B 1 83 ? -5.66 17.531 6.574 1 96.75 83 GLN B C 1
ATOM 1671 O O . GLN B 1 83 ? -5.547 16.594 5.789 1 96.75 83 GLN B O 1
ATOM 1676 N N . HIS B 1 84 ? -5.797 18.859 6.254 1 95.94 84 HIS B N 1
ATOM 1677 C CA . HIS B 1 84 ? -5.969 19.156 4.836 1 95.94 84 HIS B CA 1
ATOM 1678 C C . HIS B 1 84 ? -4.648 19.047 4.086 1 95.94 84 HIS B C 1
ATOM 1680 O O . HIS B 1 84 ? -4.625 19.062 2.852 1 95.94 84 HIS B O 1
ATOM 1686 N N . CYS B 1 85 ? -3.498 18.891 4.797 1 97.25 85 CYS B N 1
ATOM 1687 C CA . CYS B 1 85 ? -2.189 18.875 4.148 1 97.25 85 CYS B CA 1
ATOM 1688 C C . CYS B 1 85 ? -1.58 17.484 4.184 1 97.25 85 CYS B C 1
ATOM 1690 O O . CYS B 1 85 ? -0.511 17.25 3.615 1 97.25 85 CYS B O 1
ATOM 1692 N N . ARG B 1 86 ? -2.172 16.516 4.715 1 97 86 ARG B N 1
ATOM 1693 C CA . ARG B 1 86 ? -1.598 15.188 4.906 1 97 86 ARG B CA 1
ATOM 1694 C C . ARG B 1 86 ? -1.315 14.516 3.564 1 97 86 ARG B C 1
ATOM 1696 O O . ARG B 1 86 ? -0.271 13.883 3.387 1 97 86 ARG B O 1
ATOM 1703 N N . CYS B 1 87 ? -2.256 14.711 2.574 1 97.25 87 CYS B N 1
ATOM 1704 C CA . CYS B 1 87 ? -2.023 14.109 1.268 1 97.25 87 CYS B CA 1
ATOM 1705 C C . CYS B 1 87 ? -0.896 14.812 0.53 1 97.25 87 CYS B C 1
ATOM 1707 O O . CYS B 1 87 ? -0.153 14.188 -0.228 1 97.25 87 CYS B O 1
ATOM 1709 N N . GLU B 1 88 ? -0.762 16.125 0.869 1 95.69 88 GLU B N 1
ATOM 1710 C CA . GLU B 1 88 ? 0.377 16.844 0.315 1 95.69 88 GLU B CA 1
ATOM 1711 C C . GLU B 1 88 ? 1.691 16.344 0.908 1 95.69 88 GLU B C 1
ATOM 1713 O O . GLU B 1 88 ? 2.697 16.234 0.201 1 95.69 88 GLU B O 1
ATOM 1718 N N . ALA B 1 89 ? 1.65 16.047 2.156 1 96.25 89 ALA B N 1
ATOM 1719 C CA . ALA B 1 89 ? 2.84 15.484 2.787 1 96.25 89 ALA B CA 1
ATOM 1720 C C . ALA B 1 89 ? 3.256 14.18 2.109 1 96.25 89 ALA B C 1
ATOM 1722 O O . ALA B 1 89 ? 4.438 13.969 1.82 1 96.25 89 ALA B O 1
ATOM 1723 N N . VAL B 1 90 ? 2.271 13.328 1.828 1 96.94 90 VAL B N 1
ATOM 1724 C CA . VAL B 1 90 ? 2.551 12.055 1.164 1 96.94 90 VAL B CA 1
ATOM 1725 C C . VAL B 1 90 ? 3.061 12.312 -0.252 1 96.94 90 VAL B C 1
ATOM 1727 O O . VAL B 1 90 ? 4.008 11.664 -0.705 1 96.94 90 VAL B O 1
ATOM 1730 N N . ARG B 1 91 ? 2.516 13.266 -0.911 1 95.31 91 ARG B N 1
ATOM 1731 C CA . ARG B 1 91 ? 2.932 13.602 -2.268 1 95.31 91 ARG B CA 1
ATOM 1732 C C . ARG B 1 91 ? 4.395 14.031 -2.301 1 95.31 91 ARG B C 1
ATOM 1734 O O . ARG B 1 91 ? 5.156 13.594 -3.162 1 95.31 91 ARG B O 1
ATOM 1741 N N . TYR B 1 92 ? 4.758 14.852 -1.356 1 93.12 92 TYR B N 1
ATOM 1742 C CA . TYR B 1 92 ? 6.145 15.289 -1.274 1 93.12 92 TYR B CA 1
ATOM 1743 C C . TYR B 1 92 ? 7.07 14.125 -0.958 1 93.12 92 TYR B C 1
ATOM 1745 O O . TYR B 1 92 ? 8.164 14.023 -1.514 1 93.12 92 TYR B O 1
ATOM 1753 N N . PHE B 1 93 ? 6.598 13.289 -0.128 1 95.38 93 PHE B N 1
ATOM 1754 C CA . PHE B 1 93 ? 7.371 12.141 0.333 1 95.38 93 PHE B CA 1
ATOM 1755 C C . PHE B 1 93 ? 7.684 11.203 -0.823 1 95.38 93 PHE B C 1
ATOM 1757 O O . PHE B 1 93 ? 8.82 10.742 -0.967 1 95.38 93 PHE B O 1
ATOM 1764 N N . ILE B 1 94 ? 6.648 10.961 -1.721 1 95.75 94 ILE B N 1
ATOM 1765 C CA . ILE B 1 94 ? 6.836 9.984 -2.787 1 95.75 94 ILE B CA 1
ATOM 1766 C C . ILE B 1 94 ? 7.461 10.664 -4.004 1 95.75 94 ILE B C 1
ATOM 1768 O O . ILE B 1 94 ? 8.109 10.008 -4.824 1 95.75 94 ILE B O 1
ATOM 1772 N N . GLY B 1 95 ? 7.293 11.938 -4.164 1 92.88 95 GLY B N 1
ATOM 1773 C CA . GLY B 1 95 ? 7.848 12.656 -5.301 1 92.88 95 GLY B CA 1
ATOM 1774 C C . GLY B 1 95 ? 7.156 12.32 -6.609 1 92.88 95 GLY B C 1
ATOM 1775 O O . GLY B 1 95 ? 6.176 11.57 -6.625 1 92.88 95 GLY B O 1
ATOM 1776 N N . ARG B 1 96 ? 7.727 12.898 -7.707 1 92 96 ARG B N 1
ATOM 1777 C CA . ARG B 1 96 ? 7.191 12.664 -9.039 1 92 96 ARG B CA 1
ATOM 1778 C C . ARG B 1 96 ? 7.902 11.5 -9.719 1 92 96 ARG B C 1
ATOM 1780 O O . ARG B 1 96 ? 9.125 11.359 -9.602 1 92 96 ARG B O 1
ATOM 1787 N N . ARG B 1 97 ? 7.113 10.688 -10.422 1 90.31 97 ARG B N 1
ATOM 1788 C CA . ARG B 1 97 ? 7.715 9.578 -11.156 1 90.31 97 ARG B CA 1
ATOM 1789 C C . ARG B 1 97 ? 8.734 10.086 -12.172 1 90.31 97 ARG B C 1
ATOM 1791 O O . ARG B 1 97 ? 9.758 9.445 -12.406 1 90.31 97 ARG B O 1
ATOM 1798 N N . SER B 1 98 ? 8.445 11.242 -12.758 1 91.19 98 SER B N 1
ATOM 1799 C CA . SER B 1 98 ? 9.273 11.82 -13.812 1 91.19 98 SER B CA 1
ATOM 1800 C C . SER B 1 98 ? 10.547 12.43 -13.242 1 91.19 98 SER B C 1
ATOM 1802 O O . SER B 1 98 ? 11.484 12.742 -13.984 1 91.19 98 SER B O 1
ATOM 1804 N N . ASP B 1 99 ? 10.609 12.641 -11.906 1 92.12 99 ASP B N 1
ATOM 1805 C CA . ASP B 1 99 ? 11.773 13.211 -11.234 1 92.12 99 ASP B CA 1
ATOM 1806 C C . ASP B 1 99 ? 12.102 12.445 -9.953 1 92.12 99 ASP B C 1
ATOM 1808 O O . ASP B 1 99 ? 11.758 12.883 -8.852 1 92.12 99 ASP B O 1
ATOM 1812 N N . PRO B 1 100 ? 12.812 11.43 -10.094 1 85.75 100 PRO B N 1
ATOM 1813 C CA . PRO B 1 100 ? 13.117 10.578 -8.945 1 85.75 100 PRO B CA 1
ATOM 1814 C C . PRO B 1 100 ? 13.852 11.32 -7.836 1 85.75 100 PRO B C 1
ATOM 1816 O O . PRO B 1 100 ? 13.766 10.938 -6.668 1 85.75 100 PRO B O 1
ATOM 1819 N N . ASN B 1 101 ? 14.469 12.391 -8.203 1 89.25 101 ASN B N 1
ATOM 1820 C CA . ASN B 1 101 ? 15.234 13.133 -7.207 1 89.25 101 ASN B CA 1
ATOM 1821 C C . ASN B 1 101 ? 14.336 13.961 -6.297 1 89.25 101 ASN B C 1
ATOM 1823 O O . ASN B 1 101 ? 14.773 14.453 -5.258 1 89.25 101 ASN B O 1
ATOM 1827 N N . SER B 1 102 ? 13.125 14.086 -6.652 1 88.94 102 SER B N 1
ATOM 1828 C CA . SER B 1 102 ? 12.195 14.859 -5.84 1 88.94 102 SER B CA 1
ATOM 1829 C C . SER B 1 102 ? 11.641 14.031 -4.688 1 88.94 102 SER B C 1
ATOM 1831 O O . SER B 1 102 ? 10.961 14.555 -3.807 1 88.94 102 SER B O 1
ATOM 1833 N N . SER B 1 103 ? 11.922 12.758 -4.629 1 90.38 103 SER B N 1
ATOM 1834 C CA . SER B 1 103 ? 11.398 11.844 -3.621 1 90.38 103 SER B CA 1
ATOM 1835 C C . SER B 1 103 ? 12.367 11.688 -2.453 1 90.38 103 SER B C 1
ATOM 1837 O O . SER B 1 103 ? 13.586 11.719 -2.645 1 90.38 103 SER B O 1
ATOM 1839 N N . VAL B 1 104 ? 11.852 11.531 -1.342 1 90.69 104 VAL B N 1
ATOM 1840 C CA . VAL B 1 104 ? 12.641 11.203 -0.161 1 90.69 104 VAL B CA 1
ATOM 1841 C C . VAL B 1 104 ? 13.039 9.727 -0.2 1 90.69 104 VAL B C 1
ATOM 1843 O O . VAL B 1 104 ? 14.016 9.328 0.433 1 90.69 104 VAL B O 1
ATOM 1846 N N . LEU B 1 105 ? 12.297 8.93 -0.947 1 94 105 LEU B N 1
ATOM 1847 C CA . LEU B 1 105 ? 12.555 7.5 -1.081 1 94 105 LEU B CA 1
ATOM 1848 C C . LEU B 1 105 ? 13.734 7.246 -2.018 1 94 105 LEU B C 1
ATOM 1850 O O . LEU B 1 105 ? 13.898 7.945 -3.02 1 94 105 LEU B O 1
ATOM 1854 N N . LYS B 1 106 ? 14.555 6.328 -1.64 1 91.5 106 LYS B N 1
ATOM 1855 C CA . LYS B 1 106 ? 15.719 5.961 -2.438 1 91.5 106 LYS B CA 1
ATOM 1856 C C . LYS B 1 106 ? 15.688 4.477 -2.803 1 91.5 106 LYS B C 1
ATOM 1858 O O . LYS B 1 106 ? 15.039 3.68 -2.125 1 91.5 106 LYS B O 1
ATOM 1863 N N . ASP B 1 107 ? 16.359 4.211 -3.941 1 94 107 ASP B N 1
ATOM 1864 C CA . ASP B 1 107 ? 16.578 2.801 -4.246 1 94 107 ASP B CA 1
ATOM 1865 C C . ASP B 1 107 ? 17.391 2.119 -3.145 1 94 107 ASP B C 1
ATOM 1867 O O . ASP B 1 107 ? 18.359 2.688 -2.639 1 94 107 ASP B O 1
ATOM 1871 N N . LEU B 1 108 ? 16.859 0.988 -2.77 1 93.69 108 LEU B N 1
ATOM 1872 C CA . LEU B 1 108 ? 17.594 0.165 -1.812 1 93.69 108 LEU B CA 1
ATOM 1873 C C . LEU B 1 108 ? 18.078 -1.125 -2.465 1 93.69 108 LEU B C 1
ATOM 1875 O O . LEU B 1 108 ? 17.562 -1.536 -3.502 1 93.69 108 LEU B O 1
ATOM 1879 N N . PRO B 1 109 ? 19.141 -1.677 -1.896 1 90.5 109 PRO B N 1
ATOM 1880 C CA . PRO B 1 109 ? 19.609 -2.93 -2.486 1 90.5 109 PRO B CA 1
ATOM 1881 C C . PRO B 1 109 ? 18.516 -3.992 -2.578 1 90.5 109 PRO B C 1
ATOM 1883 O O . PRO B 1 109 ? 17.938 -4.371 -1.56 1 90.5 109 PRO B O 1
ATOM 1886 N N . GLY B 1 110 ? 18.219 -4.414 -3.811 1 91 110 GLY B N 1
ATOM 1887 C CA . GLY B 1 110 ? 17.234 -5.461 -4.031 1 91 110 GLY B CA 1
ATOM 1888 C C . GLY B 1 110 ? 15.805 -4.969 -3.879 1 91 110 GLY B C 1
ATOM 1889 O O . GLY B 1 110 ? 14.859 -5.762 -3.941 1 91 110 GLY B O 1
ATOM 1890 N N . CYS B 1 111 ? 15.68 -3.756 -3.652 1 94.94 111 CYS B N 1
ATOM 1891 C CA . CYS B 1 111 ? 14.359 -3.188 -3.436 1 94.94 111 CYS B CA 1
ATOM 1892 C C . CYS B 1 111 ? 14.242 -1.811 -4.078 1 94.94 111 CYS B C 1
ATOM 1894 O O . CYS B 1 111 ? 14.633 -0.808 -3.48 1 94.94 111 CYS B O 1
ATOM 1896 N N . PRO B 1 112 ? 13.633 -1.825 -5.266 1 95.25 112 PRO B N 1
ATOM 1897 C CA . PRO B 1 112 ? 13.531 -0.552 -5.98 1 95.25 112 PRO B CA 1
ATOM 1898 C C . PRO B 1 112 ? 12.57 0.427 -5.309 1 95.25 112 PRO B C 1
ATOM 1900 O O . PRO B 1 112 ? 11.836 0.045 -4.395 1 95.25 112 PRO B O 1
ATOM 1903 N N . ARG B 1 113 ? 12.57 1.619 -5.734 1 95.5 113 ARG B N 1
ATOM 1904 C CA . ARG B 1 113 ? 11.789 2.707 -5.156 1 95.5 113 ARG B CA 1
ATOM 1905 C C . ARG B 1 113 ? 10.305 2.516 -5.43 1 95.5 113 ARG B C 1
ATOM 1907 O O . ARG B 1 113 ? 9.461 2.916 -4.621 1 95.5 113 ARG B O 1
ATOM 1914 N N . GLU B 1 114 ? 9.898 1.847 -6.508 1 95.56 114 GLU B N 1
ATOM 1915 C CA . GLU B 1 114 ? 8.508 1.8 -6.945 1 95.56 114 GLU B CA 1
ATOM 1916 C C . GLU B 1 114 ? 7.625 1.108 -5.906 1 95.56 114 GLU B C 1
ATOM 1918 O O . GLU B 1 114 ? 6.598 1.65 -5.496 1 95.56 114 GLU B O 1
ATOM 1923 N N . PRO B 1 115 ? 8.055 -0.028 -5.402 1 97.38 115 PRO B N 1
ATOM 1924 C CA . PRO B 1 115 ? 7.219 -0.626 -4.359 1 97.38 115 PRO B CA 1
ATOM 1925 C C . PRO B 1 115 ? 7.156 0.224 -3.094 1 97.38 115 PRO B C 1
ATOM 1927 O O . PRO B 1 115 ? 6.141 0.228 -2.396 1 97.38 115 PRO B O 1
ATOM 1930 N N . GLN B 1 116 ? 8.219 0.939 -2.777 1 97.56 116 GLN B N 1
ATOM 1931 C CA . GLN B 1 116 ? 8.219 1.853 -1.64 1 97.56 116 GLN B CA 1
ATOM 1932 C C . GLN B 1 116 ? 7.211 2.98 -1.839 1 97.56 116 GLN B C 1
ATOM 1934 O O . GLN B 1 116 ? 6.465 3.32 -0.919 1 97.56 116 GLN B O 1
ATOM 1939 N N . ARG B 1 117 ? 7.219 3.48 -3.059 1 97.25 117 ARG B N 1
ATOM 1940 C CA . ARG B 1 117 ? 6.281 4.535 -3.426 1 97.25 117 ARG B CA 1
ATOM 1941 C C . ARG B 1 117 ? 4.84 4.055 -3.311 1 97.25 117 ARG B C 1
ATOM 1943 O O . ARG B 1 117 ? 3.986 4.758 -2.768 1 97.25 117 ARG B O 1
ATOM 1950 N N . ASP B 1 118 ? 4.555 2.879 -3.787 1 97.56 118 ASP B N 1
ATOM 1951 C CA . ASP B 1 118 ? 3.213 2.311 -3.732 1 97.56 118 ASP B CA 1
ATOM 1952 C C . ASP B 1 118 ? 2.752 2.129 -2.287 1 97.56 118 ASP B C 1
ATOM 1954 O O . ASP B 1 118 ? 1.599 2.414 -1.958 1 97.56 118 ASP B O 1
ATOM 1958 N N . PHE B 1 119 ? 3.631 1.736 -1.477 1 98.62 119 PHE B N 1
ATOM 1959 C CA . PHE B 1 119 ? 3.264 1.564 -0.076 1 98.62 119 PHE B CA 1
ATOM 1960 C C . PHE B 1 119 ? 3.004 2.912 0.586 1 98.62 119 PHE B C 1
ATOM 1962 O O . PHE B 1 119 ? 2.064 3.053 1.371 1 98.62 119 PHE B O 1
ATOM 1969 N N . ALA B 1 120 ? 3.838 3.859 0.272 1 98.38 120 ALA B N 1
ATOM 1970 C CA . ALA B 1 120 ? 3.711 5.176 0.892 1 98.38 120 ALA B CA 1
ATOM 1971 C C . ALA B 1 120 ? 2.332 5.773 0.628 1 98.38 120 ALA B C 1
ATOM 1973 O O . ALA B 1 120 ? 1.795 6.504 1.465 1 98.38 120 ALA B O 1
ATOM 1974 N N . LYS B 1 121 ? 1.71 5.398 -0.464 1 98.19 121 LYS B N 1
ATOM 1975 C CA . LYS B 1 121 ? 0.414 5.949 -0.846 1 98.19 121 LYS B CA 1
ATOM 1976 C C . LYS B 1 121 ? -0.683 5.492 0.112 1 98.19 121 LYS B C 1
ATOM 1978 O O . LYS B 1 121 ? -1.755 6.102 0.172 1 98.19 121 LYS B O 1
ATOM 1983 N N . VAL B 1 122 ? -0.445 4.43 0.803 1 98.56 122 VAL B N 1
ATOM 1984 C CA . VAL B 1 122 ? -1.534 3.867 1.596 1 98.56 122 VAL B CA 1
ATOM 1985 C C . VAL B 1 122 ? -1.256 4.082 3.082 1 98.56 122 VAL B C 1
ATOM 1987 O O . VAL B 1 122 ? -1.947 3.523 3.936 1 98.56 122 VAL B O 1
ATOM 1990 N N . LEU B 1 123 ? -0.272 4.941 3.434 1 98.69 123 LEU B N 1
ATOM 1991 C CA . LEU B 1 123 ? 0.133 5.184 4.816 1 98.69 123 LEU B CA 1
ATOM 1992 C C . LEU B 1 123 ? -1.034 5.715 5.641 1 98.69 123 LEU B C 1
ATOM 1994 O O . LEU B 1 123 ? -1.161 5.395 6.824 1 98.69 123 LEU B O 1
ATOM 1998 N N . VAL B 1 124 ? -1.937 6.488 5.031 1 98.69 124 VAL B N 1
ATOM 1999 C CA . VAL B 1 124 ? -2.975 7.184 5.785 1 98.69 124 VAL B CA 1
ATOM 2000 C C . VAL B 1 124 ? -4.164 6.254 6.004 1 98.69 124 VAL B C 1
ATOM 2002 O O . VAL B 1 124 ? -5.082 6.574 6.766 1 98.69 124 VAL B O 1
ATOM 2005 N N . THR B 1 125 ? -4.176 5.078 5.359 1 98.44 125 THR B N 1
ATOM 2006 C CA . THR B 1 125 ? -5.363 4.23 5.324 1 98.44 125 THR B CA 1
ATOM 2007 C C . THR B 1 125 ? -5.555 3.512 6.656 1 98.44 125 THR B C 1
ATOM 2009 O O . THR B 1 125 ? -4.672 3.545 7.52 1 98.44 125 THR B O 1
ATOM 2012 N N . SER B 1 126 ? -6.703 2.861 6.801 1 97.31 126 SER B N 1
ATOM 2013 C CA . SER B 1 126 ? -7.172 2.246 8.039 1 97.31 126 SER B CA 1
ATOM 2014 C C . SER B 1 126 ? -6.176 1.208 8.547 1 97.31 126 SER B C 1
ATOM 2016 O O . SER B 1 126 ? -5.98 1.067 9.758 1 97.31 126 SER B O 1
ATOM 2018 N N . GLY B 1 127 ? -5.504 0.558 7.672 1 97.12 127 GLY B N 1
ATOM 2019 C CA . GLY B 1 127 ? -4.605 -0.518 8.055 1 97.12 127 GLY B CA 1
ATOM 2020 C C . GLY B 1 127 ? -3.252 -0.022 8.531 1 97.12 127 GLY B C 1
ATOM 2021 O O . GLY B 1 127 ? -2.432 -0.806 9.016 1 97.12 127 GLY B O 1
ATOM 2022 N N . HIS B 1 128 ? -3.053 1.287 8.398 1 98.12 128 HIS B N 1
ATOM 2023 C CA . HIS B 1 128 ? -1.782 1.874 8.812 1 98.12 128 HIS B CA 1
ATOM 2024 C C . HIS B 1 128 ? -1.996 3.021 9.789 1 98.12 128 HIS B C 1
ATOM 2026 O O . HIS B 1 128 ? -2.336 2.793 10.953 1 98.12 128 HIS B O 1
ATOM 2032 N N . CYS B 1 129 ? -2.031 4.254 9.32 1 98.56 129 CYS B N 1
ATOM 2033 C CA . CYS B 1 129 ? -2.088 5.352 10.281 1 98.56 129 CYS B CA 1
ATOM 2034 C C . CYS B 1 129 ? -3.529 5.762 10.555 1 98.56 129 CYS B C 1
ATOM 2036 O O . CYS B 1 129 ? -3.814 6.398 11.57 1 98.56 129 CYS B O 1
ATOM 2038 N N . ASN B 1 130 ? -4.375 5.457 9.68 1 98.31 130 ASN B N 1
ATOM 2039 C CA . ASN B 1 130 ? -5.801 5.715 9.859 1 98.31 130 ASN B CA 1
ATOM 2040 C C . ASN B 1 130 ? -6.066 7.164 10.258 1 98.31 130 ASN B C 1
ATOM 2042 O O . ASN B 1 130 ? -6.738 7.426 11.258 1 98.31 130 ASN B O 1
ATOM 2046 N N . VAL B 1 131 ? -5.574 8.078 9.461 1 98.31 131 VAL B N 1
ATOM 2047 C CA . VAL B 1 131 ? -5.77 9.5 9.727 1 98.31 131 VAL B CA 1
ATOM 2048 C C . VAL B 1 131 ? -6.613 10.117 8.617 1 98.31 131 VAL B C 1
ATOM 2050 O O . VAL B 1 131 ? -6.461 9.766 7.441 1 98.31 131 VAL B O 1
ATOM 2053 N N . MET B 1 132 ? -7.48 11.062 9.031 1 97.94 132 MET B N 1
ATOM 2054 C CA . MET B 1 132 ? -8.336 11.742 8.062 1 97.94 132 MET B CA 1
ATOM 2055 C C . MET B 1 132 ? -7.52 12.695 7.191 1 97.94 132 MET B C 1
ATOM 2057 O O . MET B 1 132 ? -6.527 13.266 7.648 1 97.94 132 MET B O 1
ATOM 2061 N N . THR B 1 133 ? -7.973 12.773 6 1 97.81 133 THR B N 1
ATOM 2062 C CA . THR B 1 133 ? -7.301 13.625 5.027 1 97.81 133 THR B CA 1
ATOM 2063 C C . THR B 1 133 ? -8.25 14.703 4.512 1 97.81 133 THR B C 1
ATOM 2065 O O . THR B 1 133 ? -9.305 14.945 5.098 1 97.81 133 THR B O 1
ATOM 2068 N N . VAL B 1 134 ? -7.773 15.43 3.504 1 96.38 134 VAL B N 1
ATOM 2069 C CA . VAL B 1 134 ? -8.57 16.484 2.889 1 96.38 134 VAL B CA 1
ATOM 2070 C C . VAL B 1 134 ? -9.906 15.914 2.42 1 96.38 134 VAL B C 1
ATOM 2072 O O . VAL B 1 134 ? -10.875 16.656 2.236 1 96.38 134 VAL B O 1
ATOM 2075 N N . HIS B 1 135 ? -10.078 14.594 2.395 1 96.75 135 HIS B N 1
ATOM 2076 C CA . HIS B 1 135 ? -11.281 13.93 1.911 1 96.75 135 HIS B CA 1
ATOM 2077 C C . HIS B 1 135 ? -12.211 13.57 3.064 1 96.75 135 HIS B C 1
ATOM 2079 O O . HIS B 1 135 ? -13.211 12.875 2.865 1 96.75 135 HIS B O 1
ATOM 2085 N N . ASN B 1 136 ? -11.844 13.984 4.223 1 96.62 136 ASN B N 1
ATOM 2086 C CA . ASN B 1 136 ? -12.57 13.609 5.43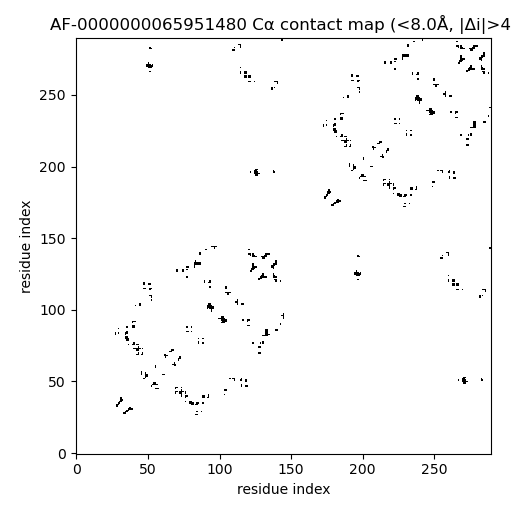4 1 96.62 136 ASN B CA 1
ATOM 2087 C C . ASN B 1 136 ? -12.703 12.094 5.547 1 96.62 136 ASN B C 1
ATOM 2089 O O . ASN B 1 136 ? -13.742 11.586 5.98 1 96.62 136 ASN B O 1
ATOM 2093 N N . ALA B 1 137 ? -11.773 11.367 5.031 1 97.38 137 ALA B N 1
ATOM 2094 C CA . ALA B 1 137 ? -11.602 9.914 5.059 1 97.38 137 ALA B CA 1
ATOM 2095 C C . ALA B 1 137 ? -10.125 9.531 5.02 1 97.38 137 ALA B C 1
ATOM 2097 O O . ALA B 1 137 ? -9.281 10.344 4.637 1 97.38 137 ALA B O 1
ATOM 2098 N N . PRO B 1 138 ? -9.758 8.328 5.406 1 98.19 138 PRO B N 1
ATOM 2099 C CA . PRO B 1 138 ? -8.344 7.965 5.477 1 98.19 138 PRO B CA 1
ATOM 2100 C C . PRO B 1 138 ? -7.809 7.43 4.148 1 98.19 138 PRO B C 1
ATOM 2102 O O . PRO B 1 138 ? -7.367 6.277 4.074 1 98.19 138 PRO B O 1
ATOM 2105 N N . TYR B 1 139 ? -7.875 8.281 3.174 1 98.31 139 TYR B N 1
ATOM 2106 C CA . TYR B 1 139 ? -7.234 7.969 1.9 1 98.31 139 TYR B CA 1
ATOM 2107 C C . TYR B 1 139 ? -6.805 9.242 1.181 1 98.31 139 TYR B C 1
ATOM 2109 O O . TYR B 1 139 ? -7.215 10.344 1.551 1 98.31 139 TYR B O 1
ATOM 2117 N N . CYS B 1 140 ? -5.867 9.086 0.272 1 97.88 140 CYS B N 1
ATOM 2118 C CA . CYS B 1 140 ? -5.477 10.141 -0.656 1 97.88 140 CYS B CA 1
ATOM 2119 C C . CYS B 1 140 ? -5.777 9.734 -2.096 1 97.88 140 CYS B C 1
ATOM 2121 O O . CYS B 1 140 ? -5.719 8.555 -2.439 1 97.88 140 CYS B O 1
ATOM 2123 N N . LEU B 1 141 ? -6.102 10.703 -2.875 1 96.75 141 LEU B N 1
ATOM 2124 C CA . LEU B 1 141 ? -6.332 10.484 -4.301 1 96.75 141 LEU B CA 1
ATOM 2125 C C . LEU B 1 141 ? -5.293 11.227 -5.137 1 96.75 141 LEU B C 1
ATOM 2127 O O . LEU B 1 141 ? -4.664 12.172 -4.656 1 96.75 141 LEU B O 1
ATOM 2131 N N . GLY B 1 142 ? -5.094 10.75 -6.336 1 94.5 142 GLY B N 1
ATOM 2132 C CA . GLY B 1 142 ? -4.262 11.469 -7.289 1 94.5 142 GLY B CA 1
ATOM 2133 C C . GLY B 1 142 ? -2.779 11.367 -6.984 1 94.5 142 GLY B C 1
ATOM 2134 O O . GLY B 1 142 ? -2.021 12.305 -7.238 1 94.5 142 GLY B O 1
ATOM 2135 N N . LEU B 1 143 ? -2.307 10.234 -6.414 1 95.12 143 LEU B N 1
ATOM 2136 C CA . LEU B 1 143 ? -0.912 10.125 -6.004 1 95.12 143 LEU B CA 1
ATOM 2137 C C . LEU B 1 143 ? -0.075 9.461 -7.09 1 95.12 143 LEU B C 1
ATOM 2139 O O . LEU B 1 143 ? 1.132 9.266 -6.918 1 95.12 143 LEU B O 1
ATOM 2143 N N . ASP B 1 144 ? -0.663 9.133 -8.25 1 90 144 ASP B N 1
ATOM 2144 C CA . ASP B 1 144 ? 0.112 8.609 -9.375 1 90 144 ASP B CA 1
ATOM 2145 C C . ASP B 1 144 ? 0.738 9.75 -10.18 1 90 144 ASP B C 1
ATOM 2147 O O . ASP B 1 144 ? 0.337 10 -11.32 1 90 144 ASP B O 1
ATOM 2151 N N . ILE B 1 145 ? 1.697 10.438 -9.688 1 84.94 145 ILE B N 1
ATOM 2152 C CA . ILE B 1 145 ? 2.295 11.633 -10.258 1 84.94 145 ILE B CA 1
ATOM 2153 C C . ILE B 1 145 ? 3.717 11.336 -10.727 1 84.94 145 ILE B C 1
ATOM 2155 O O . ILE B 1 145 ? 4.359 10.406 -10.227 1 84.94 145 ILE B O 1
#

InterPro domains:
  IPR006105 Cereal seed allergen/trypsin and alpha-amylase inhibitor, conserved site [PS00426] (30-53)
  IPR006106 Cereal seed allergen/grain softness/trypsin and alpha-amylase inhibitor [PR00808] (30-44)
  IPR006106 Cereal seed allergen/grain softness/trypsin and alpha-amylase inhibitor [PR00808] (44-53)
  IPR006106 Cereal seed allergen/grain softness/trypsin and alpha-amylase inhibitor [PR00808] (68-79)
  IPR006106 Cereal seed allergen/grain softness/trypsin and alpha-amylase inhibitor [PR00808] (81-90)
  IPR006106 Cereal seed allergen/grain softness/trypsin and alpha-amylase inhibitor [PR00808] (105-116)
  IPR006106 Cereal seed allergen/grain softness/trypsin and alpha-amylase inhibitor [PR00808] (120-135)
  IPR016140 Bifunctional inhibitor/plant lipid transfer protein/seed storage helical domain [PF00234] (44-135)
  IPR016140 Bifunctional inhibitor/plant lipid transfer protein/seed storage helical domain [SM00499] (30-140)
  IPR036312 Bifunctional inhibitor/plant lipid transfer protein/seed storage helical domain superfamily [G3DSA:1.10.110.10] (25-144)
  IPR036312 Bifunctional inhibitor/plant lipid transfer protein/seed storage helical domain superfamily [SSF47699] (29-142)

Foldseek 3Di:
DPPPPPPPPPPPPPPPPPPPPPPVPPPQDDDDVGLAPPQQQPLLQQVLCCVQVVDGDVPDDADPDVCRGSLNSSLVRLVSGHQACSLVSLLQQLDAPVDRPSHPFQQDVVTGSVSSNVVSQQCQAPVGNVGHHNVRGRGDPDSND/DPPPVPPPPPPPPPPPPPPPPPPPPPQQDDDDVGLAPPQQQLLLQQVLCCVQVVDGDVPDDADPDVCRGSLNSSLVRLVSGHQACSLVSLLQQLDAPVDRPSHPFQQDVVTGSVSSNVVSQQCQAPVGNVGHHNVRGRGDPDSND

Organism: Triticum aestivum (NCBI:txid4565)

pLDDT: mean 83.53, std 20.69, range [32.06, 98.69]

Solvent-accessible surface area (backbone atoms only — not comparable to full-atom values): 16647 Å² total; per-residue (Å²): 136,80,77,72,76,72,77,71,76,74,76,76,74,76,78,76,75,74,73,70,69,70,71,65,78,65,66,84,77,62,40,66,79,38,43,30,52,80,67,49,53,59,52,30,50,44,31,39,37,32,35,39,60,61,42,71,75,82,79,51,83,78,49,81,48,89,79,53,20,42,59,41,43,23,37,50,48,52,63,70,16,35,44,72,23,35,50,55,38,47,44,49,32,52,26,36,70,94,38,62,82,58,20,74,62,61,73,42,94,93,30,62,40,64,46,39,42,40,44,54,63,38,44,36,8,48,66,59,48,49,39,57,20,71,70,76,31,30,50,54,78,85,77,89,72,137,80,75,74,73,74,76,69,78,75,76,76,74,75,75,76,74,73,74,69,72,68,72,65,77,64,64,84,78,62,40,64,79,36,43,30,52,78,66,47,53,60,52,28,50,44,31,41,36,32,34,38,62,61,42,71,75,82,79,52,84,79,50,81,48,89,81,53,20,41,59,42,44,21,36,50,49,51,62,68,16,35,45,72,23,35,52,53,38,45,46,50,31,53,26,37,68,91,38,62,82,56,20,75,62,60,74,41,93,94,30,62,40,64,47,38,43,39,44,53,63,40,44,37,8,47,65,58,46,49,39,57,20,70,70,76,30,32,52,55,76,86,77,92,71

Nearest PDB structures (foldseek):
  1tmq-assembly1_B  TM=8.431E-01  e=7.050E-10  Eleusine coracana
  1b1u-assembly1_A  TM=8.290E-01  e=3.004E-09  Eleusine coracana
  1bfa-assembly1_A  TM=7.913E-01  e=2.821E-09  Zea mays
  5u87-assembly1_A  TM=5.280E-01  e=2.447E-01  Helianthus annuus
  1tmq-assembly1_B  TM=8.434E-01  e=1.350E-09  Eleusine coracana

Sequence (290 aa):
MASKSSISPLLLATVLVSVFAAATATGPYCYAGMGLPINPLEGCREYVAQQTCGISISGSAVSTEPGNTPRDRCCKELYDASQHCRCEAVRYFIGRRSDPNSSVLKDLPGCPREPQRDFAKVLVTSGHCNVMTVHNAPYCLGLDIMASKSSISPLLLATVLVSVFAAATATGPYCYAGMGLPINPLEGCREYVAQQTCGISISGSAVSTEPGNTPRDRCCKELYDASQHCRCEAVRYFIGRRSDPNSSVLKDLPGCPREPQRDFAKVLVTSGHCNVMTVHNAPYCLGLDI

Radius of gyration: 30.54 Å; Cα contacts (8 Å, |Δi|>4): 451; chains: 2; bounding box: 95×129×86 Å

Secondary structure (DSSP, 8-state):
------------------------------EETBEE-SSTTTHHHHHHHHHHHS--SSSSPPP-STT-SHHHHHHHHHHHS-GGGHHHHHHHHH-BTTBGGG-S---BTTB-HHHHHHHHTTTTSTTTT----TTSSS-------/------------------------------EETBEE-SSTTTTHHHHHHHHHHS--SSSSPPP-STT-SHHHHHHHHHHHS-GGGHHHHHHHHH-BTTBGGG-S---BTTB-HHHHHHHHTTTTSTTTT----TTSSS-------